Protein AF-A0A1D2QZB4-F1 (afdb_monomer_lite)

Secondary structure (DSSP, 8-state):
-------HHHHHHIIIIIHHHHHHHHHHHTSPEEEEE--TTTTHHHHHHGGGEEEEEEEE-SSTTSPP-TTTS--HHHHHHHHHHHHHHHTTSSSEEEEEES-HHHHHHHTB-TT-PBP---S---EEEEEE-S-SS-PEEEE-TTS-EEEE-HHHHHHHHHHHHHHS--TT-EEEEEEEEES---HHHHHHHHHH---HHHHHHHHHGGG--HHHHHHHHHHHHHHHHHHHHHHHTTEEEEEPPPEEEE-GGG-EEEEEEEEEEE-PPPTTS-PPP-S-HHHHHTBPPEEEETTEEEE---TTS-PBP--S-HHHHHHTSHHIIIIISPP-

Structure (mmCIF, N/CA/C/O backbone):
data_AF-A0A1D2QZB4-F1
#
_entry.id   AF-A0A1D2QZB4-F1
#
loop_
_atom_site.group_PDB
_atom_site.id
_atom_site.type_symbol
_atom_site.label_atom_id
_atom_site.label_alt_id
_atom_site.label_comp_id
_atom_site.label_asym_id
_atom_site.label_entity_id
_atom_site.label_seq_id
_atom_site.pdbx_PDB_ins_code
_atom_site.Cartn_x
_atom_site.Cartn_y
_atom_site.Cartn_z
_atom_site.occupancy
_atom_site.B_iso_or_equiv
_atom_site.auth_seq_id
_atom_site.auth_comp_id
_atom_site.auth_asym_id
_atom_site.auth_atom_id
_atom_site.pdbx_PDB_model_num
ATOM 1 N N . MET A 1 1 ? 25.853 -5.184 6.128 1.00 38.66 1 MET A N 1
ATOM 2 C CA . MET A 1 1 ? 24.531 -5.406 5.507 1.00 38.66 1 MET A CA 1
ATOM 3 C C . MET A 1 1 ? 23.567 -5.862 6.581 1.00 38.66 1 MET A C 1
ATOM 5 O O . MET A 1 1 ? 23.811 -6.898 7.191 1.00 38.66 1 MET A O 1
ATOM 9 N N . SER A 1 2 ? 22.524 -5.089 6.879 1.00 37.28 2 SER A N 1
ATOM 10 C CA . SER A 1 2 ? 21.423 -5.625 7.677 1.00 37.28 2 SER A CA 1
ATOM 11 C C . SER A 1 2 ? 20.694 -6.643 6.796 1.00 37.28 2 SER A C 1
ATOM 13 O O . SER A 1 2 ? 20.247 -6.329 5.696 1.00 37.28 2 SER A O 1
ATOM 15 N N . ASN A 1 3 ? 20.637 -7.902 7.228 1.00 47.16 3 ASN A N 1
ATOM 16 C CA . ASN A 1 3 ? 19.784 -8.893 6.582 1.00 47.16 3 ASN A CA 1
ATOM 17 C C . ASN A 1 3 ? 18.335 -8.467 6.833 1.00 47.16 3 ASN A C 1
ATOM 19 O O . ASN A 1 3 ? 17.763 -8.823 7.866 1.00 47.16 3 ASN A O 1
ATOM 23 N N . PHE A 1 4 ? 17.754 -7.667 5.935 1.00 58.09 4 PHE A N 1
ATOM 24 C CA . PHE A 1 4 ? 16.322 -7.406 5.963 1.00 58.09 4 PHE A CA 1
ATOM 25 C C . PHE A 1 4 ? 15.620 -8.755 5.815 1.00 58.09 4 PHE A C 1
ATOM 27 O O . PHE A 1 4 ? 15.689 -9.404 4.774 1.00 58.09 4 PHE A O 1
ATOM 34 N N . LYS A 1 5 ? 15.028 -9.221 6.912 1.00 67.94 5 LYS A N 1
ATOM 35 C CA . LYS A 1 5 ? 14.291 -10.475 6.972 1.00 67.94 5 LYS A CA 1
ATOM 36 C C . LYS A 1 5 ? 12.846 -10.133 7.275 1.00 67.94 5 LYS A C 1
ATOM 38 O O . LYS A 1 5 ? 12.572 -9.449 8.266 1.00 67.94 5 LYS A O 1
ATOM 43 N N . SER A 1 6 ? 11.949 -10.607 6.419 1.00 81.31 6 SER A N 1
ATOM 44 C CA . SER A 1 6 ? 10.512 -10.548 6.661 1.00 81.31 6 SER A CA 1
ATOM 45 C C . SER A 1 6 ? 10.171 -11.204 8.006 1.00 81.31 6 SER A C 1
ATOM 47 O O . SER A 1 6 ? 10.813 -12.173 8.426 1.00 81.31 6 SER A O 1
ATOM 49 N N . SER A 1 7 ? 9.197 -10.650 8.729 1.00 89.38 7 SER A N 1
ATOM 50 C CA . SER A 1 7 ? 8.715 -11.277 9.960 1.00 89.38 7 SER A CA 1
ATOM 51 C C . SER A 1 7 ? 7.762 -12.423 9.621 1.00 89.38 7 SER A C 1
ATOM 53 O O . SER A 1 7 ? 7.032 -12.349 8.636 1.00 89.38 7 SER A O 1
ATOM 55 N N . LYS A 1 8 ? 7.681 -13.441 10.491 1.00 93.69 8 LYS A N 1
ATOM 56 C CA . LYS A 1 8 ? 6.727 -14.557 10.322 1.00 93.69 8 LYS A CA 1
ATOM 57 C C . LYS A 1 8 ? 5.286 -14.077 10.120 1.00 93.69 8 LYS A C 1
ATOM 59 O O . LYS A 1 8 ? 4.535 -14.665 9.358 1.00 93.69 8 LYS A O 1
ATOM 64 N N . ASN A 1 9 ? 4.910 -12.987 10.790 1.00 95.06 9 ASN A N 1
ATOM 65 C CA . ASN A 1 9 ? 3.589 -12.384 10.639 1.00 95.06 9 ASN A CA 1
ATOM 66 C C . ASN A 1 9 ? 3.394 -11.770 9.247 1.00 95.06 9 ASN A C 1
ATOM 68 O O . ASN A 1 9 ? 2.324 -11.936 8.672 1.00 95.06 9 ASN A O 1
ATOM 72 N N . LYS A 1 10 ? 4.410 -11.083 8.700 1.00 94.25 10 LYS A N 1
ATOM 73 C CA . LYS A 1 10 ? 4.352 -10.530 7.340 1.00 94.25 10 LYS A CA 1
ATOM 74 C C . LYS A 1 10 ? 4.268 -11.655 6.308 1.00 94.25 10 LYS A C 1
ATOM 76 O O . LYS A 1 10 ? 3.427 -11.577 5.422 1.00 94.25 10 LYS A O 1
ATOM 81 N N . ASP A 1 11 ? 5.065 -12.712 6.470 1.00 95.19 11 ASP A N 1
ATOM 82 C CA . ASP A 1 11 ? 4.994 -13.903 5.612 1.00 95.19 11 ASP A CA 1
ATOM 83 C C . ASP A 1 11 ? 3.595 -14.534 5.664 1.00 95.19 11 ASP A C 1
ATOM 85 O O . ASP A 1 11 ? 2.982 -14.786 4.632 1.00 95.19 11 ASP A O 1
ATOM 89 N N . PHE A 1 12 ? 3.026 -14.690 6.863 1.00 97.44 12 PHE A N 1
ATOM 90 C CA . PHE A 1 12 ? 1.678 -15.229 7.023 1.00 97.44 12 PHE A CA 1
ATOM 91 C C . PHE A 1 12 ? 0.606 -14.358 6.349 1.00 97.44 12 PHE A C 1
ATOM 93 O O . PHE A 1 12 ? -0.271 -14.889 5.668 1.00 97.44 12 PHE A O 1
ATOM 100 N N . ILE A 1 13 ? 0.671 -13.030 6.515 1.00 97.81 13 ILE A N 1
ATOM 101 C CA . ILE A 1 13 ? -0.236 -12.080 5.849 1.00 97.81 13 ILE A CA 1
ATOM 102 C C . ILE A 1 13 ? -0.095 -12.198 4.333 1.00 97.81 13 ILE A C 1
ATOM 104 O O . ILE A 1 13 ? -1.095 -12.249 3.621 1.00 97.81 13 ILE A O 1
ATOM 108 N N . ARG A 1 14 ? 1.131 -12.307 3.826 1.00 96.81 14 ARG A N 1
ATOM 109 C CA . ARG A 1 14 ? 1.379 -12.474 2.398 1.00 96.81 14 ARG A CA 1
ATOM 110 C C . ARG A 1 14 ? 0.673 -13.701 1.825 1.00 96.81 14 ARG A C 1
ATOM 112 O O . ARG A 1 14 ? -0.048 -13.563 0.835 1.00 96.81 14 ARG A O 1
ATOM 119 N N . SER A 1 15 ? 0.791 -14.840 2.506 1.00 97.88 15 SER A N 1
ATOM 120 C CA . SER A 1 15 ? 0.269 -16.128 2.026 1.00 97.88 15 SER A CA 1
ATOM 121 C C . SER A 1 15 ? -1.217 -16.317 2.241 1.00 97.88 15 SER A C 1
ATOM 123 O O . SER A 1 15 ? -1.865 -16.994 1.447 1.00 97.88 15 SER A O 1
ATOM 125 N N . ASN A 1 16 ? -1.768 -15.721 3.297 1.00 98.12 16 ASN A N 1
ATOM 126 C CA . ASN A 1 16 ? -3.144 -15.981 3.719 1.00 98.12 16 ASN A CA 1
ATOM 127 C C . ASN A 1 16 ? -4.075 -14.779 3.518 1.00 98.12 16 ASN A C 1
ATOM 129 O O . ASN A 1 16 ? -5.288 -14.921 3.657 1.00 98.12 16 ASN A O 1
ATOM 133 N N . TRP A 1 17 ? -3.532 -13.604 3.184 1.00 98.25 17 TRP A N 1
ATOM 134 C CA . TRP A 1 17 ? -4.301 -12.394 2.891 1.00 98.25 17 TRP A CA 1
ATOM 135 C C . TRP A 1 17 ? -4.049 -11.875 1.479 1.00 98.25 17 TRP A C 1
ATOM 137 O O . TRP A 1 17 ? -4.979 -11.814 0.677 1.00 98.25 17 TRP A O 1
ATOM 147 N N . GLY A 1 18 ? -2.793 -11.548 1.162 1.00 97.88 18 GLY A N 1
ATOM 148 C CA . GLY A 1 18 ? -2.419 -10.976 -0.133 1.00 97.88 18 GLY A CA 1
ATOM 149 C C . GLY A 1 18 ? -2.620 -11.963 -1.280 1.00 97.88 18 GLY A C 1
ATOM 150 O O . GLY A 1 18 ? -3.384 -11.691 -2.204 1.00 97.88 18 GLY A O 1
ATOM 151 N N . LYS A 1 19 ? -2.002 -13.146 -1.184 1.00 98.06 19 LYS A N 1
ATOM 152 C CA . LYS A 1 19 ? -2.051 -14.173 -2.230 1.00 98.06 19 LYS A CA 1
ATOM 153 C C . LYS A 1 19 ? -3.486 -14.592 -2.599 1.00 98.06 19 LYS A C 1
ATOM 155 O O . LYS A 1 19 ? -3.792 -14.555 -3.787 1.00 98.06 19 LYS A O 1
ATOM 160 N N . PRO A 1 20 ? -4.397 -14.901 -1.650 1.00 98.06 20 PRO A N 1
ATOM 161 C CA . PRO A 1 20 ? -5.776 -15.254 -1.996 1.00 98.06 20 PRO A CA 1
ATOM 162 C C . PRO A 1 20 ? -6.555 -14.123 -2.680 1.00 98.06 20 PRO A C 1
ATOM 164 O O . PRO A 1 20 ? -7.427 -14.393 -3.500 1.00 98.06 20 PRO A O 1
ATOM 167 N N . LEU A 1 21 ? -6.261 -12.855 -2.363 1.00 97.62 21 LEU A N 1
ATOM 168 C CA . LEU A 1 21 ? -6.874 -11.716 -3.057 1.00 97.62 21 LEU A CA 1
ATOM 169 C C . LEU A 1 21 ? -6.377 -11.600 -4.494 1.00 97.62 21 LEU A C 1
ATOM 171 O O . LEU A 1 21 ? -7.185 -11.367 -5.388 1.00 97.62 21 LEU A O 1
ATOM 175 N N . LEU A 1 22 ? -5.074 -11.779 -4.717 1.00 97.31 22 LEU A N 1
ATOM 176 C CA . LEU A 1 22 ? -4.498 -11.736 -6.060 1.00 97.31 22 LEU A CA 1
ATOM 177 C C . LEU A 1 22 ? -4.989 -12.890 -6.927 1.00 97.31 22 LEU A C 1
ATOM 179 O O . LEU A 1 22 ? -5.379 -12.650 -8.062 1.00 97.31 22 LEU A O 1
ATOM 183 N N . ASP A 1 23 ? -5.056 -14.100 -6.375 1.00 97.12 23 ASP A N 1
ATOM 184 C CA . ASP A 1 23 ? -5.635 -15.269 -7.044 1.00 97.12 23 ASP A CA 1
ATOM 185 C C . ASP A 1 23 ? -7.098 -15.027 -7.448 1.00 97.12 23 ASP A C 1
ATOM 187 O O . ASP A 1 23 ? -7.501 -15.253 -8.591 1.00 97.12 23 ASP A O 1
ATOM 191 N N . PHE A 1 24 ? -7.889 -14.474 -6.523 1.00 94.81 24 PHE A N 1
ATOM 192 C CA . PHE A 1 24 ? -9.277 -14.110 -6.782 1.00 94.81 24 PHE A CA 1
ATOM 193 C C . PHE A 1 24 ? -9.403 -13.045 -7.880 1.00 94.81 24 PHE A C 1
ATOM 195 O O . PHE A 1 24 ? -10.246 -13.177 -8.767 1.00 94.81 24 PHE A O 1
ATOM 202 N N . ILE A 1 25 ? -8.583 -11.992 -7.845 1.00 92.56 25 ILE A N 1
ATOM 203 C CA . ILE A 1 25 ? -8.591 -10.930 -8.861 1.00 92.56 25 ILE A CA 1
ATOM 204 C C . ILE A 1 25 ? -8.171 -11.490 -10.225 1.00 92.56 25 ILE A C 1
ATOM 206 O O . ILE A 1 25 ? -8.899 -11.309 -11.199 1.00 92.56 25 ILE A O 1
ATOM 210 N N . TYR A 1 26 ? -7.059 -12.223 -10.276 1.00 93.62 26 TYR A N 1
ATOM 211 C CA . TYR A 1 26 ? -6.549 -12.895 -11.471 1.00 93.62 26 TYR A CA 1
ATOM 212 C C . TYR A 1 26 ? -7.617 -13.786 -12.117 1.00 93.62 26 TYR A C 1
ATOM 214 O O . TYR A 1 26 ? -7.893 -13.666 -13.308 1.00 93.62 26 TYR A O 1
ATOM 222 N N . THR A 1 27 ? -8.288 -14.623 -11.322 1.00 91.88 27 THR A N 1
ATOM 223 C CA . THR A 1 27 ? -9.327 -15.544 -11.809 1.00 91.88 27 THR A CA 1
ATOM 224 C C . THR A 1 27 ? -10.560 -14.809 -12.351 1.00 91.88 27 THR A C 1
ATOM 226 O O . THR A 1 27 ? -11.171 -15.243 -13.334 1.00 91.88 27 THR A O 1
ATOM 229 N N . ASN A 1 28 ? -10.945 -13.689 -11.727 1.00 88.44 28 ASN A N 1
ATOM 230 C CA . ASN A 1 28 ? -12.116 -12.916 -12.149 1.00 88.44 28 ASN A CA 1
ATOM 231 C C . ASN A 1 28 ? -11.846 -12.064 -13.390 1.00 88.44 28 ASN A C 1
ATOM 233 O O . ASN A 1 28 ? -12.667 -12.074 -14.302 1.00 88.44 28 ASN A O 1
ATOM 237 N N . ILE A 1 29 ? -10.714 -11.361 -13.446 1.00 86.62 29 ILE A N 1
ATOM 238 C CA . ILE A 1 29 ? -10.352 -10.540 -14.612 1.00 86.62 29 ILE A CA 1
ATOM 239 C C . ILE A 1 29 ? -9.871 -11.430 -15.770 1.00 86.62 29 ILE A C 1
ATOM 241 O O . ILE A 1 29 ? -10.009 -11.063 -16.933 1.00 86.62 29 ILE A O 1
ATOM 245 N N . ASN A 1 30 ? -9.385 -12.640 -15.466 1.00 88.94 30 ASN A N 1
ATOM 246 C CA . ASN A 1 30 ? -8.835 -13.593 -16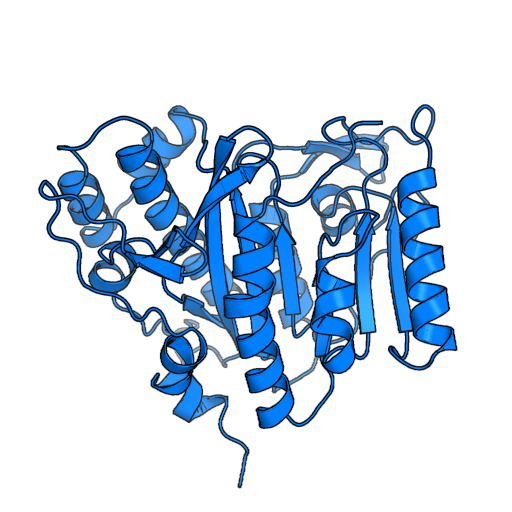.430 1.00 88.94 30 ASN A CA 1
ATOM 247 C C . ASN A 1 30 ? -7.627 -13.029 -17.200 1.00 88.94 30 ASN A C 1
ATOM 249 O O . ASN A 1 30 ? -7.437 -13.305 -18.384 1.00 88.94 30 ASN A O 1
ATOM 253 N N . CYS A 1 31 ? -6.805 -12.228 -16.521 1.00 89.75 31 CYS A N 1
ATOM 254 C CA . CYS A 1 31 ? -5.544 -11.724 -17.045 1.00 89.75 31 CYS A CA 1
ATOM 255 C C . CYS A 1 31 ? -4.487 -11.673 -15.938 1.00 89.75 31 CYS A C 1
ATOM 257 O O . CYS A 1 31 ? -4.800 -11.496 -14.758 1.00 89.75 31 CYS A O 1
ATOM 259 N N . LYS A 1 32 ? -3.221 -11.837 -16.329 1.00 93.62 32 LYS A N 1
ATOM 260 C CA . LYS A 1 32 ? -2.084 -11.645 -15.429 1.00 93.62 32 LYS A CA 1
ATOM 261 C C . LYS A 1 32 ? -1.913 -10.165 -15.077 1.00 93.62 32 LYS A C 1
ATOM 263 O O . LYS A 1 32 ? -2.155 -9.284 -15.896 1.00 93.62 32 LYS A O 1
ATOM 268 N N . LEU A 1 33 ? -1.469 -9.915 -13.851 1.00 95.88 33 LEU A N 1
ATOM 269 C CA . LEU A 1 33 ? -1.466 -8.609 -13.208 1.00 95.88 33 LEU A CA 1
ATOM 270 C C . LEU A 1 33 ? -0.120 -7.891 -13.380 1.00 95.88 33 LEU A C 1
ATOM 272 O O . LEU A 1 33 ? 0.947 -8.496 -13.250 1.00 95.88 33 LEU A O 1
ATOM 276 N N . VAL A 1 34 ? -0.174 -6.577 -13.593 1.00 97.38 34 VAL A N 1
ATOM 277 C CA . VAL A 1 34 ? 0.990 -5.685 -13.551 1.00 97.38 34 VAL A CA 1
ATOM 278 C C . VAL A 1 34 ? 1.223 -5.277 -12.098 1.00 97.38 34 VAL A C 1
ATOM 280 O O . VAL A 1 34 ? 0.339 -4.698 -11.458 1.00 97.38 34 VAL A O 1
ATOM 283 N N . TYR A 1 35 ? 2.405 -5.600 -11.577 1.00 98.19 35 TYR A N 1
ATOM 284 C CA . TYR A 1 35 ? 2.830 -5.292 -10.213 1.00 98.19 35 TYR A CA 1
ATOM 285 C C . TYR A 1 35 ? 3.706 -4.041 -10.176 1.00 98.19 35 TYR A C 1
ATOM 287 O O . TYR A 1 35 ? 4.623 -3.912 -10.982 1.00 98.19 35 TYR A O 1
ATOM 295 N N . MET A 1 36 ? 3.499 -3.185 -9.176 1.00 98.19 36 MET A N 1
ATOM 296 C CA . MET A 1 36 ? 4.410 -2.111 -8.796 1.00 98.19 36 MET A CA 1
ATOM 297 C C . MET A 1 36 ? 4.660 -2.126 -7.283 1.00 98.19 36 MET A C 1
ATOM 299 O O . MET A 1 36 ? 3.709 -2.100 -6.501 1.00 98.19 36 MET A O 1
ATOM 303 N N . GLY A 1 37 ? 5.914 -2.125 -6.821 1.00 96.56 37 GLY A N 1
ATOM 304 C CA . GLY A 1 37 ? 6.143 -2.061 -5.373 1.00 96.56 37 GLY A CA 1
ATOM 305 C C . GLY A 1 37 ? 7.578 -2.154 -4.872 1.00 96.56 37 GLY A C 1
ATOM 306 O O . GLY A 1 37 ? 8.540 -1.959 -5.615 1.00 96.56 37 GLY A O 1
ATOM 307 N N . LEU A 1 38 ? 7.686 -2.473 -3.577 1.00 93.62 38 LEU A N 1
ATOM 308 C CA . LEU A 1 38 ? 8.916 -2.476 -2.768 1.00 93.62 38 LEU A CA 1
ATOM 309 C C . LEU A 1 38 ? 9.295 -3.899 -2.316 1.00 93.62 38 LEU A C 1
ATOM 311 O O . LEU A 1 38 ? 9.207 -4.217 -1.130 1.00 93.62 38 LEU A O 1
ATOM 315 N N . PRO A 1 39 ? 9.688 -4.798 -3.235 1.00 87.88 39 PRO A N 1
ATOM 316 C CA . PRO A 1 39 ? 9.784 -6.230 -2.945 1.00 87.88 39 PRO A CA 1
ATOM 317 C C . PRO A 1 39 ? 10.951 -6.619 -2.015 1.00 87.88 39 PRO A C 1
ATOM 319 O O . PRO A 1 39 ? 11.005 -7.757 -1.551 1.00 87.88 39 PRO A O 1
ATOM 322 N N . SER A 1 40 ? 11.874 -5.696 -1.717 1.00 85.00 40 SER A N 1
ATOM 323 C CA . SER A 1 40 ? 13.189 -5.967 -1.117 1.00 85.00 40 SER A CA 1
ATOM 324 C C . SER A 1 40 ? 14.118 -6.796 -2.030 1.00 85.00 40 SER A C 1
ATOM 326 O O . SER A 1 40 ? 13.660 -7.395 -3.009 1.00 85.00 40 SER A O 1
ATOM 328 N N . PRO A 1 41 ? 15.426 -6.915 -1.713 1.00 81.38 41 PRO A N 1
ATOM 329 C CA . PRO A 1 41 ? 16.385 -7.605 -2.584 1.00 81.38 41 PRO A CA 1
ATOM 330 C C . PRO A 1 41 ? 16.114 -9.104 -2.764 1.00 81.38 41 PRO A C 1
ATOM 332 O O . PRO A 1 41 ? 16.645 -9.735 -3.676 1.00 81.38 41 PRO A O 1
ATOM 335 N N . ASN A 1 42 ? 15.349 -9.711 -1.854 1.00 88.06 42 ASN A N 1
ATOM 336 C CA . ASN A 1 42 ? 14.967 -11.120 -1.936 1.00 88.06 42 ASN A CA 1
ATOM 337 C C . ASN A 1 42 ? 13.626 -11.330 -2.639 1.00 88.06 42 ASN A C 1
ATOM 339 O O . ASN A 1 42 ? 13.326 -12.480 -2.982 1.00 88.06 42 ASN A O 1
ATOM 343 N N . ALA A 1 43 ? 12.853 -10.260 -2.830 1.00 92.06 43 ALA A N 1
ATOM 344 C CA . ALA A 1 43 ? 11.576 -10.249 -3.518 1.00 92.06 43 ALA A CA 1
ATOM 345 C C . ALA A 1 43 ? 10.619 -11.363 -3.098 1.00 92.06 43 ALA A C 1
ATOM 347 O O . ALA A 1 43 ? 10.040 -12.052 -3.944 1.00 92.06 43 ALA A O 1
ATOM 348 N N . GLU A 1 44 ? 10.471 -11.563 -1.787 1.00 93.88 44 GLU A N 1
ATOM 349 C CA . GLU A 1 44 ? 9.580 -12.580 -1.234 1.00 93.88 44 GLU A CA 1
ATOM 350 C C . GLU A 1 44 ? 8.148 -12.403 -1.756 1.00 93.88 44 GLU A C 1
ATOM 352 O O . GLU A 1 44 ? 7.511 -13.389 -2.116 1.00 93.88 44 GLU A O 1
ATOM 357 N N . ASP A 1 45 ? 7.690 -11.154 -1.897 1.00 93.31 45 ASP A N 1
ATOM 358 C CA . ASP A 1 45 ? 6.360 -10.851 -2.429 1.00 93.31 45 ASP A CA 1
ATOM 359 C C . ASP A 1 45 ? 6.185 -11.297 -3.883 1.00 93.31 45 ASP A C 1
ATOM 361 O O . ASP A 1 45 ? 5.225 -11.992 -4.217 1.00 93.31 45 ASP A O 1
ATOM 365 N N . ILE A 1 46 ? 7.161 -10.997 -4.739 1.00 96.62 46 ILE A N 1
ATOM 366 C CA . ILE A 1 46 ? 7.112 -11.374 -6.156 1.00 96.62 46 ILE A CA 1
ATOM 367 C C . ILE A 1 46 ? 7.189 -12.891 -6.309 1.00 96.62 46 ILE A C 1
ATOM 369 O O . ILE A 1 46 ? 6.424 -13.459 -7.079 1.00 96.62 46 ILE A O 1
ATOM 373 N N . LYS A 1 47 ? 8.075 -13.565 -5.563 1.00 97.06 47 LYS A N 1
ATOM 374 C CA . LYS A 1 47 ? 8.198 -15.034 -5.586 1.00 97.06 47 LYS A CA 1
ATOM 375 C C . LYS A 1 47 ? 6.885 -15.726 -5.264 1.00 97.06 47 LYS A C 1
ATOM 377 O O . LYS A 1 47 ? 6.552 -16.732 -5.881 1.00 97.06 47 LYS A O 1
ATOM 382 N N . GLU A 1 48 ? 6.176 -15.208 -4.274 1.00 97.19 48 GLU A N 1
ATOM 383 C CA . GLU A 1 48 ? 4.964 -15.829 -3.766 1.00 97.19 48 GLU A CA 1
ATOM 384 C C . GLU A 1 48 ? 3.751 -15.613 -4.677 1.00 97.19 48 GLU A C 1
ATOM 386 O O . GLU A 1 48 ? 2.855 -16.465 -4.735 1.00 97.19 48 GLU A O 1
ATOM 391 N N . TRP A 1 49 ? 3.739 -14.487 -5.391 1.00 97.94 49 TRP A N 1
ATOM 392 C CA . TRP A 1 49 ? 2.646 -14.059 -6.261 1.00 97.94 49 TRP A CA 1
ATOM 393 C C . TRP A 1 49 ? 2.923 -14.284 -7.752 1.00 97.94 49 TRP A C 1
ATOM 395 O O . TRP A 1 49 ? 2.059 -13.981 -8.568 1.00 97.94 49 TRP A O 1
ATOM 405 N N . ILE A 1 50 ? 4.093 -14.825 -8.112 1.00 97.62 50 ILE A N 1
ATOM 406 C CA . ILE A 1 50 ? 4.617 -14.872 -9.487 1.00 97.62 50 ILE A CA 1
ATOM 407 C C . ILE A 1 50 ? 3.643 -15.467 -10.511 1.00 97.62 50 ILE A C 1
ATOM 409 O O . ILE A 1 50 ? 3.597 -15.008 -11.649 1.00 97.62 50 ILE A O 1
ATOM 413 N N . ASP A 1 51 ? 2.839 -16.450 -10.107 1.00 97.25 51 ASP A N 1
ATOM 414 C CA . ASP A 1 51 ? 1.899 -17.139 -10.995 1.00 97.25 51 ASP A CA 1
ATOM 415 C C . ASP A 1 51 ? 0.784 -16.207 -11.504 1.00 97.25 51 ASP A C 1
ATOM 417 O O . ASP A 1 51 ? 0.247 -16.423 -12.590 1.00 97.25 51 ASP A O 1
ATOM 421 N N . TYR A 1 52 ? 0.493 -15.131 -10.768 1.00 97.75 52 TYR A N 1
ATOM 422 C CA . TYR A 1 52 ? -0.529 -14.140 -11.111 1.00 97.75 52 TYR A CA 1
ATOM 423 C C . TYR A 1 52 ? 0.036 -12.929 -11.852 1.00 97.75 52 TYR A C 1
ATOM 425 O O . TYR A 1 52 ? -0.743 -12.093 -12.299 1.00 97.75 52 TYR A O 1
ATOM 433 N N . LEU A 1 53 ? 1.362 -12.790 -11.964 1.00 97.94 53 LEU A N 1
ATOM 434 C CA . LEU A 1 53 ? 2.002 -11.580 -12.486 1.00 97.94 53 LEU A CA 1
ATOM 435 C C . LEU A 1 53 ? 2.425 -11.744 -13.950 1.00 97.94 53 LEU A C 1
ATOM 437 O O . LEU A 1 53 ? 2.954 -12.787 -14.349 1.00 97.94 53 LEU A O 1
ATOM 441 N N . SER A 1 54 ? 2.215 -10.696 -14.747 1.00 97.44 54 SER A N 1
ATOM 442 C CA . SER A 1 54 ? 2.747 -10.566 -16.114 1.00 97.44 54 SER A CA 1
ATOM 443 C C . SER A 1 54 ? 3.984 -9.687 -16.123 1.00 97.44 54 SER A C 1
ATOM 445 O O . SER A 1 54 ? 5.003 -10.074 -16.686 1.00 97.44 54 SER A O 1
ATOM 447 N N . LYS A 1 55 ? 3.911 -8.525 -15.471 1.00 97.94 55 LYS A N 1
ATOM 448 C CA . LYS A 1 55 ? 4.971 -7.516 -15.458 1.00 97.94 55 LYS A CA 1
ATOM 449 C C . LYS A 1 55 ? 5.282 -7.067 -14.039 1.00 97.94 55 LYS A C 1
ATOM 451 O O . LYS A 1 55 ? 4.397 -7.022 -13.183 1.00 97.94 55 LYS A O 1
ATOM 456 N N . VAL A 1 56 ? 6.546 -6.730 -13.797 1.00 98.31 56 VAL A N 1
ATOM 457 C CA . VAL A 1 56 ? 7.036 -6.284 -12.486 1.00 98.31 56 VAL A CA 1
ATOM 458 C C . VAL A 1 56 ? 7.735 -4.938 -12.613 1.00 98.31 56 VAL A C 1
ATOM 460 O O . VAL A 1 56 ? 8.761 -4.835 -13.273 1.00 98.31 56 VAL A O 1
ATOM 463 N N . ILE A 1 57 ? 7.234 -3.935 -11.904 1.00 98.25 57 ILE A N 1
ATOM 464 C CA . ILE A 1 57 ? 7.870 -2.634 -11.713 1.00 98.25 57 ILE A CA 1
ATOM 465 C C . ILE A 1 57 ? 8.347 -2.564 -10.258 1.00 98.25 57 ILE A C 1
ATOM 467 O O . ILE A 1 57 ? 7.545 -2.553 -9.324 1.00 98.25 57 ILE A O 1
ATOM 471 N N . ALA A 1 58 ? 9.654 -2.577 -10.028 1.00 97.50 58 ALA A N 1
ATOM 472 C CA . ALA A 1 58 ? 10.214 -2.638 -8.682 1.00 97.50 58 ALA A CA 1
ATOM 473 C C . ALA A 1 58 ? 11.113 -1.441 -8.379 1.00 97.50 58 ALA A C 1
ATOM 475 O O . ALA A 1 58 ? 11.863 -0.989 -9.239 1.00 97.50 58 ALA A O 1
ATOM 476 N N . PHE A 1 59 ? 11.079 -0.975 -7.132 1.00 96.25 59 PHE A N 1
ATOM 477 C CA . PHE A 1 59 ? 11.994 0.046 -6.622 1.00 96.25 59 PHE A CA 1
ATOM 478 C C . PHE A 1 59 ? 12.876 -0.568 -5.540 1.00 96.25 59 PHE A C 1
ATOM 480 O O . PHE A 1 59 ? 12.376 -1.246 -4.633 1.00 96.25 59 PHE A O 1
ATOM 487 N N . GLN A 1 60 ? 14.184 -0.342 -5.635 1.00 94.50 60 GLN A N 1
ATOM 488 C CA . GLN A 1 60 ? 15.155 -0.886 -4.695 1.00 94.50 60 GLN A CA 1
ATOM 489 C C . GLN A 1 60 ? 16.160 0.190 -4.290 1.00 94.50 60 GLN A C 1
ATOM 491 O O . GLN A 1 60 ? 17.007 0.599 -5.076 1.00 94.50 60 GLN A O 1
ATOM 496 N N . CYS A 1 61 ? 16.102 0.603 -3.024 1.00 90.94 61 CYS A N 1
ATOM 497 C CA . CYS A 1 61 ? 17.126 1.460 -2.433 1.00 90.94 61 CYS A CA 1
ATOM 498 C C . CYS A 1 61 ? 18.433 0.682 -2.198 1.00 90.94 61 CYS A C 1
ATOM 500 O O . CYS A 1 61 ? 18.428 -0.545 -2.042 1.00 90.94 61 CYS A O 1
ATOM 502 N N . ARG A 1 62 ? 19.559 1.401 -2.148 1.00 89.81 62 ARG A N 1
ATOM 503 C CA . ARG A 1 62 ? 20.891 0.807 -1.959 1.00 89.81 62 ARG A CA 1
ATOM 504 C C . ARG A 1 62 ? 21.202 0.481 -0.497 1.00 89.81 62 ARG A C 1
ATOM 506 O O . ARG A 1 62 ? 21.575 -0.651 -0.197 1.00 89.81 62 ARG A O 1
ATOM 513 N N . ASP A 1 63 ? 21.021 1.445 0.410 1.00 84.62 63 ASP A N 1
ATOM 514 C CA . ASP A 1 63 ? 21.267 1.275 1.851 1.00 84.62 63 ASP A CA 1
ATOM 515 C C . ASP A 1 63 ? 20.113 1.845 2.690 1.00 84.62 63 ASP A C 1
ATOM 517 O O . ASP A 1 63 ? 19.971 3.053 2.862 1.00 84.62 63 ASP A O 1
ATOM 521 N N . TYR A 1 64 ? 19.283 0.963 3.245 1.00 79.19 64 TYR A N 1
ATOM 522 C CA . TYR A 1 64 ? 18.178 1.349 4.119 1.00 79.19 64 TYR A CA 1
ATOM 523 C C . TYR A 1 64 ? 18.624 1.442 5.589 1.00 79.19 64 TYR A C 1
ATOM 525 O O . TYR A 1 64 ? 19.240 0.492 6.086 1.00 79.19 64 TYR A O 1
ATOM 533 N N . PRO A 1 65 ? 18.244 2.488 6.355 1.00 77.56 65 PRO A N 1
ATOM 534 C CA . PRO A 1 65 ? 17.323 3.588 6.028 1.00 77.56 65 PRO A CA 1
ATOM 535 C C . PRO A 1 65 ? 18.030 4.893 5.612 1.00 77.56 65 PRO A C 1
ATOM 537 O O . PRO A 1 65 ? 17.504 5.975 5.865 1.00 77.56 65 PRO A O 1
ATOM 540 N N . LYS A 1 66 ? 19.257 4.834 5.083 1.00 82.00 66 LYS A N 1
ATOM 541 C CA . LYS A 1 66 ? 20.032 6.049 4.802 1.00 82.00 66 LYS A CA 1
ATOM 542 C C . LYS A 1 66 ? 19.493 6.767 3.558 1.00 82.00 66 LYS A C 1
ATOM 544 O O . LYS A 1 66 ? 18.992 6.087 2.659 1.00 82.00 66 LYS A O 1
ATOM 549 N N . PRO A 1 67 ? 19.630 8.105 3.476 1.00 82.12 67 PRO A N 1
ATOM 550 C CA . PRO A 1 67 ? 19.393 8.838 2.236 1.00 82.12 67 PRO A CA 1
ATOM 551 C C . PRO A 1 67 ? 20.206 8.254 1.084 1.00 82.12 67 PRO A C 1
ATOM 553 O O . PRO A 1 67 ? 21.293 7.714 1.306 1.00 82.12 67 PRO A O 1
ATOM 556 N N . SER A 1 68 ? 19.684 8.360 -0.133 1.00 83.81 68 SER A N 1
ATOM 557 C CA . SER A 1 68 ? 20.365 7.899 -1.339 1.00 83.81 68 SER A CA 1
ATOM 558 C C . SER A 1 68 ? 21.684 8.645 -1.554 1.00 83.81 68 SER A C 1
ATOM 560 O O . SER A 1 68 ? 21.703 9.871 -1.619 1.00 83.81 68 SER A O 1
ATOM 562 N N . ASP A 1 69 ? 22.784 7.908 -1.709 1.00 86.31 69 ASP A N 1
ATOM 563 C CA . ASP A 1 69 ? 24.085 8.469 -2.089 1.00 86.31 69 ASP A CA 1
ATOM 564 C C . ASP A 1 69 ? 24.783 7.545 -3.100 1.00 86.31 69 ASP A C 1
ATOM 566 O O . ASP A 1 69 ? 25.443 6.570 -2.718 1.00 86.31 69 ASP A O 1
ATOM 570 N N . PRO A 1 70 ? 24.660 7.836 -4.408 1.00 85.69 70 PRO A N 1
ATOM 571 C CA . PRO A 1 70 ? 25.251 7.008 -5.445 1.00 85.69 70 PRO A CA 1
ATOM 572 C C . PRO A 1 70 ? 26.775 6.905 -5.405 1.00 85.69 70 PRO A C 1
ATOM 574 O O . PRO A 1 70 ? 27.303 5.939 -5.962 1.00 85.69 70 PRO A O 1
ATOM 577 N N . ALA A 1 71 ? 27.462 7.878 -4.794 1.00 86.44 71 ALA A N 1
ATOM 578 C CA . ALA A 1 71 ? 28.919 7.939 -4.743 1.00 86.44 71 ALA A CA 1
ATOM 579 C C . ALA A 1 71 ? 29.499 6.993 -3.684 1.00 86.44 71 ALA A C 1
ATOM 581 O O . ALA A 1 71 ? 30.604 6.480 -3.859 1.00 86.44 71 ALA A O 1
ATOM 582 N N . THR A 1 72 ? 28.756 6.740 -2.602 1.00 88.19 72 THR A N 1
ATOM 583 C CA . THR A 1 72 ? 29.235 5.926 -1.471 1.00 88.19 72 THR A CA 1
ATOM 584 C C . THR A 1 72 ? 28.486 4.606 -1.290 1.00 88.19 72 THR A C 1
ATOM 586 O O . THR A 1 72 ? 29.007 3.692 -0.645 1.00 88.19 72 THR A O 1
ATOM 589 N N . GLN A 1 73 ? 27.287 4.457 -1.863 1.00 91.19 73 GLN A N 1
ATOM 590 C CA . GLN A 1 73 ? 26.438 3.281 -1.657 1.00 91.19 73 GLN A CA 1
ATOM 591 C C . GLN A 1 73 ? 26.514 2.271 -2.811 1.00 91.19 73 GLN A C 1
ATOM 593 O O . GLN A 1 73 ? 26.358 2.608 -3.988 1.00 91.19 73 GLN A O 1
ATOM 598 N N . SER A 1 74 ? 26.676 0.992 -2.455 1.00 92.31 74 SER A N 1
ATOM 599 C CA . SER A 1 74 ? 26.740 -0.137 -3.395 1.00 92.31 74 SER A CA 1
ATOM 600 C C . SER A 1 74 ? 25.398 -0.429 -4.079 1.00 92.31 74 SER A C 1
ATOM 602 O O . SER A 1 74 ? 24.352 -0.431 -3.435 1.00 92.31 74 SER A O 1
ATOM 604 N N . LYS A 1 75 ? 25.439 -0.782 -5.371 1.00 93.38 75 LYS A N 1
ATOM 605 C CA . LYS A 1 75 ? 24.283 -1.255 -6.162 1.00 93.38 75 LYS A CA 1
ATOM 606 C C . LYS A 1 75 ? 23.954 -2.743 -5.983 1.00 93.38 75 LYS A C 1
ATOM 608 O O . LYS A 1 75 ? 23.085 -3.268 -6.669 1.00 93.38 75 LYS A O 1
ATOM 613 N N . GLU A 1 76 ? 24.633 -3.456 -5.090 1.00 93.81 76 GLU A N 1
ATOM 614 C CA . GLU A 1 76 ? 24.507 -4.917 -4.976 1.00 93.81 76 GLU A CA 1
ATOM 615 C C . GLU A 1 76 ? 23.065 -5.403 -4.746 1.00 93.81 76 GLU A C 1
ATOM 617 O O . GLU A 1 76 ? 22.636 -6.377 -5.362 1.00 93.81 76 GLU A O 1
ATOM 622 N N . ALA A 1 77 ? 22.297 -4.700 -3.909 1.00 92.00 77 ALA A N 1
ATOM 623 C CA . ALA A 1 77 ? 20.885 -4.997 -3.670 1.00 92.00 77 ALA A CA 1
ATOM 624 C C . ALA A 1 77 ? 20.032 -4.877 -4.947 1.00 92.00 77 ALA A C 1
ATOM 626 O O . ALA A 1 77 ? 19.177 -5.730 -5.193 1.00 92.00 77 ALA A O 1
ATOM 627 N N . VAL A 1 78 ? 20.303 -3.853 -5.763 1.00 94.69 78 VAL A N 1
ATOM 628 C CA . VAL A 1 78 ? 19.632 -3.593 -7.045 1.00 94.69 78 VAL A CA 1
ATOM 629 C C . VAL A 1 78 ? 19.979 -4.696 -8.044 1.00 94.69 78 VAL A C 1
ATOM 631 O O . VAL A 1 78 ? 19.082 -5.381 -8.530 1.00 94.69 78 VAL A O 1
ATOM 634 N N . HIS A 1 79 ? 21.271 -4.980 -8.243 1.00 95.69 79 HIS A N 1
ATOM 635 C CA . HIS A 1 79 ? 21.726 -6.037 -9.155 1.00 95.69 79 HIS A CA 1
ATOM 636 C C . HIS A 1 79 ? 21.199 -7.426 -8.763 1.00 95.69 79 HIS A C 1
ATOM 638 O O . HIS A 1 79 ? 20.891 -8.255 -9.622 1.00 95.69 79 HIS A O 1
ATOM 644 N N . LYS A 1 80 ? 21.090 -7.709 -7.458 1.00 95.75 80 LYS A N 1
ATOM 645 C CA . LYS A 1 80 ? 20.521 -8.967 -6.962 1.00 95.75 80 LYS A CA 1
ATOM 646 C C . LYS A 1 80 ? 19.052 -9.115 -7.365 1.00 95.75 80 LYS A C 1
ATOM 648 O O . LYS A 1 80 ? 18.659 -10.196 -7.809 1.00 95.75 80 LYS A O 1
ATOM 653 N N . LEU A 1 81 ? 18.267 -8.048 -7.221 1.00 96.38 81 LEU A N 1
ATOM 654 C CA . LEU A 1 81 ? 16.864 -8.017 -7.625 1.00 96.38 81 LEU A CA 1
ATOM 655 C C . LEU A 1 81 ? 16.722 -8.156 -9.148 1.00 96.38 81 LEU A C 1
ATOM 657 O O . LEU A 1 81 ? 15.977 -9.020 -9.609 1.00 96.38 81 LEU A O 1
ATOM 661 N N . GLU A 1 82 ? 17.483 -7.377 -9.920 1.00 97.12 82 GLU A N 1
ATOM 662 C CA . GLU A 1 82 ? 17.496 -7.428 -11.389 1.00 97.12 82 GLU A CA 1
ATOM 663 C C . GLU A 1 82 ? 17.818 -8.826 -11.916 1.00 97.12 82 GLU A C 1
ATOM 665 O O . GLU A 1 82 ? 17.088 -9.355 -12.752 1.00 97.12 82 GLU A O 1
ATOM 670 N N . LYS A 1 83 ? 18.873 -9.465 -11.391 1.00 97.75 83 LYS A N 1
ATOM 671 C CA . LYS A 1 83 ? 19.260 -10.822 -11.797 1.00 97.75 83 LYS A CA 1
ATOM 672 C C . LYS A 1 83 ? 18.128 -11.820 -11.562 1.00 97.75 83 LYS A C 1
ATOM 674 O O . LYS A 1 83 ? 17.842 -12.644 -12.426 1.00 97.75 83 LYS A O 1
ATOM 679 N N . MET A 1 84 ? 17.470 -11.736 -10.408 1.00 97.50 84 MET A N 1
ATOM 680 C CA . MET A 1 84 ? 16.366 -12.631 -10.077 1.00 97.50 84 MET A CA 1
ATOM 681 C C . MET A 1 84 ? 15.156 -12.420 -11.003 1.00 97.50 84 MET A C 1
ATOM 683 O O . MET A 1 84 ? 14.548 -13.397 -11.442 1.00 97.50 84 MET A O 1
ATOM 687 N N . LEU A 1 85 ? 14.807 -11.171 -11.324 1.00 98.12 85 LEU A N 1
ATOM 688 C CA . LEU A 1 85 ? 13.708 -10.871 -12.249 1.00 98.12 85 LEU A CA 1
ATOM 689 C C . LEU A 1 85 ? 14.039 -11.280 -13.688 1.00 98.12 85 LEU A C 1
ATOM 691 O O . LEU A 1 85 ? 13.178 -11.831 -14.375 1.00 98.12 85 LEU A O 1
ATOM 695 N N . LEU A 1 86 ? 15.296 -11.123 -14.107 1.00 98.38 86 LEU A N 1
ATOM 696 C CA . LEU A 1 86 ? 15.787 -11.622 -15.389 1.00 98.38 86 LEU A CA 1
ATOM 697 C C . LEU A 1 86 ? 15.659 -13.145 -15.492 1.00 98.38 86 LEU A C 1
ATOM 699 O O . LEU A 1 86 ? 15.238 -13.663 -16.526 1.00 98.38 86 LEU A O 1
ATOM 703 N N . ASP A 1 87 ? 15.971 -13.870 -14.419 1.00 98.00 87 ASP A N 1
ATOM 704 C CA . ASP A 1 87 ? 15.791 -15.320 -14.378 1.00 98.00 87 ASP A CA 1
ATOM 705 C C . ASP A 1 87 ? 14.300 -15.702 -14.472 1.00 98.00 87 ASP A C 1
ATOM 707 O O . ASP A 1 87 ? 13.950 -16.621 -15.217 1.00 98.00 87 ASP A O 1
ATOM 711 N N . PHE A 1 88 ? 13.393 -14.977 -13.801 1.00 98.19 88 PHE A N 1
ATOM 712 C CA . PHE A 1 88 ? 11.943 -15.180 -13.961 1.00 98.19 88 PHE A CA 1
ATOM 713 C C . PHE A 1 88 ? 11.454 -14.907 -15.383 1.00 98.19 88 PHE A C 1
ATOM 715 O O . PHE A 1 88 ? 10.647 -15.688 -15.896 1.00 98.19 88 PHE A O 1
ATOM 722 N N . GLN A 1 89 ? 11.965 -13.865 -16.037 1.00 98.38 89 GLN A N 1
ATOM 723 C CA . GLN A 1 89 ? 11.642 -13.565 -17.429 1.00 98.38 89 GLN A CA 1
ATOM 724 C C . GLN A 1 89 ? 12.145 -14.666 -18.377 1.00 98.38 89 GLN A C 1
ATOM 726 O O . GLN A 1 89 ? 11.394 -15.155 -19.220 1.00 98.38 89 GLN A O 1
ATOM 731 N N . ARG A 1 90 ? 13.389 -15.138 -18.204 1.00 98.12 90 ARG A N 1
ATOM 732 C CA . ARG A 1 90 ? 13.969 -16.246 -18.993 1.00 98.12 90 ARG A CA 1
ATOM 733 C C . ARG A 1 90 ? 13.195 -17.551 -18.829 1.00 98.12 90 ARG A C 1
ATOM 735 O O . ARG A 1 90 ? 13.022 -18.291 -19.795 1.00 98.12 90 ARG A O 1
ATOM 742 N N . MET A 1 91 ? 12.693 -17.811 -17.622 1.00 98.00 91 MET A N 1
ATOM 743 C CA . MET A 1 91 ? 11.800 -18.935 -17.326 1.00 98.00 91 MET A CA 1
ATOM 744 C C . MET A 1 91 ? 10.352 -18.710 -17.796 1.00 98.00 91 MET A C 1
ATOM 746 O O . MET A 1 91 ? 9.503 -19.559 -17.531 1.00 98.00 91 MET A O 1
ATOM 750 N N . LYS A 1 92 ? 10.050 -17.587 -18.466 1.00 97.69 92 LYS A N 1
ATOM 751 C CA . LYS A 1 92 ? 8.706 -17.193 -18.925 1.00 97.69 92 LYS A CA 1
ATOM 752 C C . LYS A 1 92 ? 7.662 -17.129 -17.803 1.00 97.69 92 LYS A C 1
ATOM 754 O O . LYS A 1 92 ? 6.472 -17.324 -18.042 1.00 97.69 92 LYS A O 1
ATOM 759 N N . LYS A 1 93 ? 8.094 -16.866 -16.566 1.00 97.81 93 LYS A N 1
ATOM 760 C CA . LYS A 1 93 ? 7.182 -16.662 -15.430 1.00 97.81 93 LYS A CA 1
ATOM 761 C C . LYS A 1 93 ? 6.535 -15.278 -15.475 1.00 97.81 93 LYS A C 1
ATOM 763 O O . LYS A 1 93 ? 5.361 -15.150 -15.146 1.00 97.81 93 LYS A O 1
ATOM 768 N N . ILE A 1 94 ? 7.295 -14.289 -15.940 1.00 98.06 94 ILE A N 1
ATOM 769 C CA . ILE A 1 94 ? 6.858 -12.925 -16.259 1.00 98.06 94 ILE A CA 1
ATOM 770 C C . ILE A 1 94 ? 7.287 -12.584 -17.688 1.00 98.06 94 ILE A C 1
ATOM 772 O O . ILE A 1 94 ? 8.226 -13.178 -18.219 1.00 98.06 94 ILE A O 1
ATOM 776 N N . GLU A 1 95 ? 6.597 -11.638 -18.304 1.00 98.06 95 GLU A N 1
ATOM 777 C CA . GLU A 1 95 ? 6.842 -11.155 -19.663 1.00 98.06 95 GLU A CA 1
ATOM 778 C C . GLU A 1 95 ? 7.966 -10.116 -19.686 1.00 98.06 95 GLU A C 1
ATOM 780 O O . GLU A 1 95 ? 8.878 -10.187 -20.513 1.00 98.06 95 GLU A O 1
ATOM 785 N N . SER A 1 96 ? 7.929 -9.168 -18.748 1.00 98.00 96 SER A N 1
ATOM 786 C CA . SER A 1 96 ? 8.926 -8.108 -18.615 1.00 98.00 96 SER A CA 1
ATOM 787 C C . SER A 1 96 ? 9.036 -7.601 -17.179 1.00 98.00 96 SER A C 1
ATOM 789 O O . SER A 1 96 ? 8.211 -7.906 -16.312 1.00 98.00 96 SER A O 1
ATOM 791 N N . PHE A 1 97 ? 10.090 -6.834 -16.915 1.00 97.94 97 PHE A N 1
ATOM 792 C CA . PHE A 1 97 ? 10.270 -6.143 -15.649 1.00 97.94 97 PHE A CA 1
ATOM 793 C C . PHE A 1 97 ? 11.053 -4.838 -15.831 1.00 97.94 97 PHE A C 1
ATOM 795 O O . PHE A 1 97 ? 11.790 -4.683 -16.804 1.00 97.94 97 PHE A O 1
ATOM 802 N N . ALA A 1 98 ? 10.917 -3.942 -14.859 1.00 97.50 98 ALA A N 1
ATOM 803 C CA . ALA A 1 98 ? 11.743 -2.759 -14.670 1.00 97.50 98 ALA A CA 1
ATOM 804 C C . ALA A 1 98 ? 12.178 -2.685 -13.199 1.00 97.50 98 ALA A C 1
ATOM 806 O O . ALA A 1 98 ? 11.365 -2.912 -12.297 1.00 97.50 98 ALA A O 1
ATOM 807 N N . VAL A 1 99 ? 13.453 -2.378 -12.958 1.00 97.56 99 VAL A N 1
ATOM 808 C CA . VAL A 1 99 ? 13.984 -2.092 -11.620 1.00 97.56 99 VAL A CA 1
ATOM 809 C C . VAL A 1 99 ? 14.515 -0.670 -11.619 1.00 97.56 99 VAL A C 1
ATOM 811 O O . VAL A 1 99 ? 15.349 -0.331 -12.449 1.00 97.56 99 VAL A O 1
ATOM 814 N N . TYR A 1 100 ? 14.035 0.137 -10.681 1.00 97.19 100 TYR A N 1
ATOM 815 C CA . TYR A 1 100 ? 14.506 1.496 -10.464 1.00 97.19 100 TYR A CA 1
ATOM 816 C C . TYR A 1 100 ? 15.401 1.548 -9.221 1.00 97.19 100 TYR A C 1
ATOM 818 O O . TYR A 1 100 ? 15.023 1.076 -8.139 1.00 97.19 100 TYR A O 1
ATOM 826 N N . ASP A 1 101 ? 16.593 2.116 -9.388 1.00 95.38 101 ASP A N 1
ATOM 827 C CA . ASP A 1 101 ? 17.601 2.299 -8.342 1.00 95.38 101 ASP A CA 1
ATOM 828 C C . ASP A 1 101 ? 17.253 3.518 -7.480 1.00 95.38 101 ASP A C 1
ATOM 830 O O . ASP A 1 101 ? 17.404 4.660 -7.911 1.00 95.38 101 ASP A O 1
ATOM 834 N N . GLY A 1 102 ? 16.778 3.282 -6.260 1.00 93.06 102 GLY A N 1
ATOM 835 C CA . GLY A 1 102 ? 16.387 4.340 -5.331 1.00 93.06 102 GLY A CA 1
ATOM 836 C C . GLY A 1 102 ? 15.142 4.007 -4.517 1.00 93.06 102 GLY A C 1
ATOM 837 O O . GLY A 1 102 ? 14.501 2.965 -4.681 1.00 93.06 102 GLY A O 1
ATOM 838 N N . TYR A 1 103 ? 14.807 4.905 -3.595 1.00 92.50 103 TYR A N 1
ATOM 839 C CA . TYR A 1 103 ? 13.532 4.860 -2.884 1.00 92.50 103 TYR A CA 1
ATOM 840 C C . TYR A 1 103 ? 12.396 5.218 -3.842 1.00 92.50 103 TYR A C 1
ATOM 842 O O . TYR A 1 103 ? 12.530 6.164 -4.615 1.00 92.50 103 TYR A O 1
ATOM 850 N N . ILE A 1 104 ? 11.255 4.522 -3.768 1.00 94.75 104 ILE A N 1
ATOM 851 C CA . ILE A 1 104 ? 10.088 4.865 -4.601 1.00 94.75 104 ILE A CA 1
ATOM 852 C C . ILE A 1 104 ? 9.691 6.325 -4.422 1.00 94.75 104 ILE A C 1
ATOM 854 O O . ILE A 1 104 ? 9.279 6.968 -5.383 1.00 94.75 104 ILE A O 1
ATOM 858 N N . GLU A 1 105 ? 9.855 6.858 -3.209 1.00 93.31 105 GLU A N 1
ATOM 859 C CA . GLU A 1 105 ? 9.499 8.233 -2.925 1.00 93.31 105 GLU A CA 1
ATOM 860 C C . GLU A 1 105 ? 10.330 9.234 -3.730 1.00 93.31 105 GLU A C 1
ATOM 862 O O . GLU A 1 105 ? 9.785 10.199 -4.259 1.00 93.31 105 GLU A O 1
ATOM 867 N N . GLU A 1 106 ? 11.621 8.962 -3.887 1.00 92.38 106 GLU A N 1
ATOM 868 C CA . GLU A 1 106 ? 12.520 9.754 -4.719 1.00 92.38 106 GLU A CA 1
ATOM 869 C C . GLU A 1 106 ? 12.208 9.555 -6.207 1.00 92.38 106 GLU A C 1
ATOM 871 O O . GLU A 1 106 ? 11.986 10.529 -6.923 1.00 92.38 106 GLU A O 1
ATOM 876 N N . VAL A 1 107 ? 12.134 8.302 -6.668 1.00 95.00 107 VAL A N 1
ATOM 877 C CA . VAL A 1 107 ? 12.012 7.988 -8.100 1.00 95.00 107 VAL A CA 1
ATOM 878 C C . VAL A 1 107 ? 10.705 8.516 -8.695 1.00 95.00 107 VAL A C 1
ATOM 880 O O . VAL A 1 107 ? 10.714 9.121 -9.769 1.00 95.00 107 VAL A O 1
ATOM 883 N N . ILE A 1 108 ? 9.581 8.327 -7.996 1.00 95.62 108 ILE A N 1
ATOM 884 C CA . ILE A 1 108 ? 8.264 8.775 -8.467 1.00 95.62 108 ILE A CA 1
ATOM 885 C C . ILE A 1 108 ? 8.192 10.303 -8.525 1.00 95.62 108 ILE A C 1
ATOM 887 O O . ILE A 1 108 ? 7.732 10.848 -9.526 1.00 95.62 108 ILE A O 1
ATOM 891 N N . LEU A 1 109 ? 8.663 11.005 -7.488 1.00 93.69 109 LEU A N 1
ATOM 892 C CA . LEU A 1 109 ? 8.572 12.469 -7.430 1.00 93.69 109 LEU A CA 1
ATOM 893 C C . LEU A 1 109 ? 9.575 13.155 -8.368 1.00 93.69 109 LEU A C 1
ATOM 895 O O . LEU A 1 109 ? 9.270 14.212 -8.919 1.00 93.69 109 LEU A O 1
ATOM 899 N N . ASN A 1 110 ? 10.742 12.547 -8.599 1.00 92.31 110 ASN A N 1
ATOM 900 C CA . ASN A 1 110 ? 11.740 13.065 -9.536 1.00 92.31 110 ASN A CA 1
ATOM 901 C C . ASN A 1 110 ? 11.542 12.641 -10.985 1.00 92.31 110 ASN A C 1
ATOM 903 O O . ASN A 1 110 ? 12.206 13.200 -11.859 1.00 92.31 110 ASN A O 1
ATOM 907 N N . ARG A 1 111 ? 10.671 11.659 -11.248 1.00 93.75 111 ARG A N 1
ATOM 908 C CA . ARG A 1 111 ? 10.507 11.034 -12.572 1.00 93.75 111 ARG A CA 1
ATOM 909 C C . ARG A 1 111 ? 11.781 10.379 -13.105 1.00 93.75 111 ARG A C 1
ATOM 911 O O . ARG A 1 111 ? 11.905 10.159 -14.306 1.00 93.75 111 ARG A O 1
ATOM 918 N N . ARG A 1 112 ? 12.730 10.062 -12.225 1.00 93.81 112 ARG A N 1
ATOM 919 C CA . ARG A 1 112 ? 14.024 9.480 -12.583 1.00 93.81 112 ARG A CA 1
ATOM 920 C C . ARG A 1 112 ? 14.657 8.799 -11.380 1.00 93.81 112 ARG A C 1
ATOM 922 O O . ARG A 1 112 ? 14.500 9.276 -10.258 1.00 93.81 112 ARG A O 1
ATOM 929 N N . ASP A 1 113 ? 15.389 7.723 -11.622 1.00 94.19 113 ASP A N 1
ATOM 930 C CA . ASP A 1 113 ? 16.124 6.997 -10.592 1.00 94.19 113 ASP A CA 1
ATOM 931 C C . ASP A 1 113 ? 17.571 7.501 -10.400 1.00 94.19 113 ASP A C 1
ATOM 933 O O . ASP A 1 113 ? 18.048 8.406 -11.097 1.00 94.19 113 ASP A O 1
ATOM 937 N N . LEU A 1 114 ? 18.289 6.907 -9.442 1.00 91.50 114 LEU A N 1
ATOM 938 C CA . LEU A 1 114 ? 19.688 7.231 -9.129 1.00 91.50 114 LEU A CA 1
ATOM 939 C C . LEU A 1 114 ? 20.677 6.830 -10.232 1.00 91.50 114 LEU A C 1
ATOM 941 O O . LEU A 1 114 ? 21.833 7.259 -10.218 1.00 91.50 114 LEU A O 1
ATOM 945 N N . SER A 1 115 ? 20.248 5.986 -11.167 1.00 91.25 115 SER A N 1
ATOM 946 C CA . SER A 1 115 ? 20.992 5.606 -12.369 1.00 91.25 115 SER A CA 1
ATOM 947 C C . SER A 1 115 ? 20.656 6.494 -13.568 1.00 91.25 115 SER A C 1
ATOM 949 O O . SER A 1 115 ? 21.139 6.229 -14.667 1.00 91.25 115 SER A O 1
ATOM 951 N N . LEU A 1 116 ? 19.893 7.570 -13.348 1.00 91.31 116 LEU A N 1
ATOM 952 C CA . LEU A 1 116 ? 19.409 8.506 -14.361 1.00 91.31 116 LEU A CA 1
ATOM 953 C C . LEU A 1 116 ? 18.406 7.891 -15.352 1.00 91.31 116 LEU A C 1
ATOM 955 O O . LEU A 1 116 ? 18.147 8.487 -16.397 1.00 91.31 116 LEU A O 1
ATOM 959 N N . ILE A 1 117 ? 17.816 6.742 -15.021 1.00 94.19 117 ILE A N 1
ATOM 960 C CA . ILE A 1 117 ? 16.767 6.101 -15.815 1.00 94.19 117 ILE A CA 1
ATOM 961 C C . ILE A 1 117 ? 15.450 6.821 -15.533 1.00 94.19 117 ILE A C 1
ATOM 963 O O . ILE A 1 117 ? 15.041 6.948 -14.378 1.00 94.19 117 ILE A O 1
ATOM 967 N N . GLU A 1 118 ? 14.794 7.316 -16.582 1.00 95.56 118 GLU A N 1
ATOM 968 C CA . GLU A 1 118 ? 13.492 7.971 -16.459 1.00 95.56 118 GLU A CA 1
ATOM 969 C C . GLU A 1 118 ? 12.422 6.977 -16.012 1.00 95.56 118 GLU A C 1
ATOM 971 O O . GLU A 1 118 ? 12.318 5.864 -16.530 1.00 95.56 118 GLU A O 1
ATOM 976 N N . PHE A 1 119 ? 11.613 7.396 -15.043 1.00 96.25 119 PHE A N 1
ATOM 977 C CA . PHE A 1 119 ? 10.461 6.635 -14.600 1.00 96.25 119 PHE A CA 1
ATOM 978 C C . PHE A 1 119 ? 9.243 7.012 -15.439 1.00 96.25 119 PHE A C 1
ATOM 980 O O . PHE A 1 119 ? 8.788 8.160 -15.412 1.00 96.25 119 PHE A O 1
ATOM 987 N N . ASN A 1 120 ? 8.675 6.014 -16.109 1.00 91.69 120 ASN A N 1
ATOM 988 C CA . ASN A 1 120 ? 7.403 6.132 -16.801 1.00 91.69 120 ASN A CA 1
ATOM 989 C C . ASN A 1 120 ? 6.440 5.025 -16.355 1.00 91.69 120 ASN A C 1
ATOM 991 O O . ASN A 1 120 ? 6.855 3.897 -16.081 1.00 91.69 120 ASN A O 1
ATOM 995 N N . GLN A 1 121 ? 5.153 5.365 -16.301 1.00 92.12 121 GLN A N 1
ATOM 996 C CA . GLN A 1 121 ? 4.066 4.414 -16.102 1.00 92.12 121 GLN A CA 1
ATOM 997 C C . GLN A 1 121 ? 3.092 4.564 -17.273 1.00 92.12 121 GLN A C 1
ATOM 999 O O . GLN A 1 121 ? 2.225 5.432 -17.262 1.00 92.12 121 GLN A O 1
ATOM 1004 N N . ASP A 1 122 ? 3.271 3.726 -18.286 1.00 89.12 122 ASP A N 1
ATOM 1005 C CA . ASP A 1 122 ? 2.487 3.691 -19.524 1.00 89.12 122 ASP A CA 1
ATOM 1006 C C . ASP A 1 122 ? 1.357 2.651 -19.502 1.00 89.12 122 ASP A C 1
ATOM 1008 O O . ASP A 1 122 ? 0.497 2.654 -20.379 1.00 89.12 122 ASP A O 1
ATOM 1012 N N . GLU A 1 123 ? 1.324 1.788 -18.487 1.00 91.31 123 GLU A N 1
ATOM 1013 C CA . GLU A 1 123 ? 0.338 0.717 -18.353 1.00 91.31 123 GLU A CA 1
ATOM 1014 C C . GLU A 1 123 ? -0.388 0.747 -17.006 1.00 91.31 123 GLU A C 1
ATOM 1016 O O . GLU A 1 123 ? 0.147 1.165 -15.971 1.00 91.31 123 GLU A O 1
ATOM 1021 N N . THR A 1 124 ? -1.637 0.276 -17.022 1.00 94.62 124 THR A N 1
ATOM 1022 C CA . THR A 1 124 ? -2.487 0.136 -15.837 1.00 94.62 124 THR A CA 1
ATOM 1023 C C . THR A 1 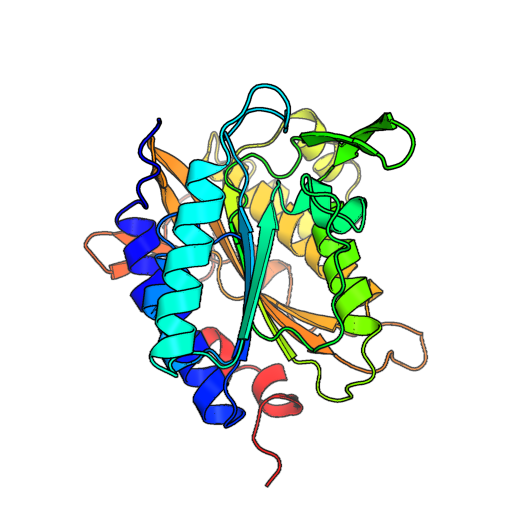124 ? -1.843 -0.839 -14.852 1.00 94.62 124 THR A C 1
ATOM 1025 O O . THR A 1 124 ? -1.799 -2.051 -15.083 1.00 94.62 124 THR A O 1
ATOM 1028 N N . VAL A 1 125 ? -1.380 -0.333 -13.708 1.00 96.50 125 VAL A N 1
ATOM 1029 C CA . VAL A 1 125 ? -0.899 -1.184 -12.614 1.00 96.50 125 VAL A CA 1
ATOM 1030 C C . VAL A 1 125 ? -2.102 -1.762 -11.881 1.00 96.50 125 VAL A C 1
ATOM 1032 O O . VAL A 1 125 ? -2.997 -1.026 -11.472 1.00 96.50 125 VAL A O 1
ATOM 1035 N N . MET A 1 126 ? -2.121 -3.078 -11.681 1.00 96.75 126 MET A N 1
ATOM 1036 C CA . MET A 1 126 ? -3.217 -3.768 -10.992 1.00 96.75 126 MET A CA 1
ATOM 1037 C C . MET A 1 126 ? -2.876 -4.121 -9.543 1.00 96.75 126 MET A C 1
ATOM 1039 O O . MET A 1 126 ? -3.785 -4.318 -8.736 1.00 96.75 126 MET A O 1
ATOM 1043 N N . VAL A 1 127 ? -1.587 -4.188 -9.188 1.00 98.06 127 VAL A N 1
ATOM 1044 C CA . VAL A 1 127 ? -1.126 -4.503 -7.829 1.00 98.06 127 VAL A CA 1
ATOM 1045 C C . VAL A 1 127 ? -0.076 -3.495 -7.386 1.00 98.06 127 VAL A C 1
ATOM 1047 O O . VAL A 1 127 ? 1.063 -3.547 -7.839 1.00 98.06 127 VAL A O 1
ATOM 1050 N N . TYR A 1 128 ? -0.438 -2.628 -6.447 1.00 98.31 128 TYR A N 1
ATOM 1051 C CA . TYR A 1 128 ? 0.507 -1.786 -5.724 1.00 98.31 128 TYR A CA 1
ATOM 1052 C C . TYR A 1 128 ? 0.879 -2.442 -4.394 1.00 98.31 128 TYR A C 1
ATOM 1054 O O . TYR A 1 128 ? 0.004 -2.767 -3.593 1.00 98.31 128 TYR A O 1
ATOM 1062 N N . ASN A 1 129 ? 2.171 -2.608 -4.128 1.00 97.56 129 ASN A N 1
ATOM 1063 C CA . ASN A 1 129 ? 2.680 -3.105 -2.850 1.00 97.56 129 ASN A CA 1
ATOM 1064 C C . ASN A 1 129 ? 3.653 -2.091 -2.237 1.00 97.56 129 ASN A C 1
ATOM 1066 O O . ASN A 1 129 ? 4.860 -2.099 -2.499 1.00 97.56 129 ASN A O 1
ATOM 1070 N N . LEU A 1 130 ? 3.086 -1.185 -1.444 1.00 96.00 130 LEU A N 1
ATOM 1071 C CA . LEU A 1 130 ? 3.750 -0.047 -0.821 1.00 96.00 130 LEU A CA 1
ATOM 1072 C C . LEU A 1 130 ? 4.135 -0.409 0.618 1.00 96.00 130 LEU A C 1
ATOM 1074 O O . LEU A 1 13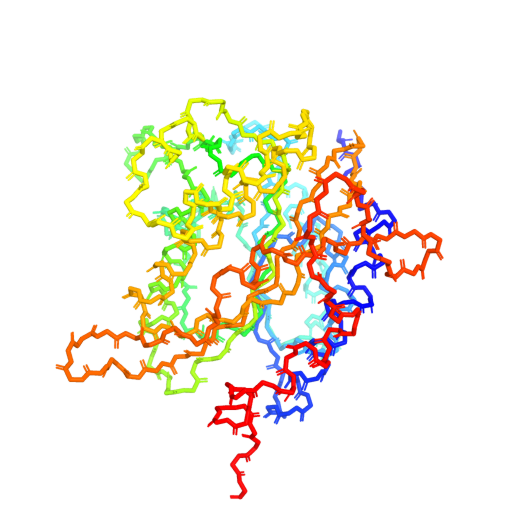0 ? 3.431 -0.096 1.581 1.00 96.00 130 LEU A O 1
ATOM 1078 N N . ASP A 1 131 ? 5.254 -1.117 0.763 1.00 90.81 131 ASP A N 1
ATOM 1079 C CA . ASP A 1 131 ? 5.817 -1.479 2.065 1.00 90.81 131 ASP A CA 1
ATOM 1080 C C . ASP A 1 131 ? 6.674 -0.355 2.660 1.00 90.81 131 ASP A C 1
ATOM 1082 O O . ASP A 1 131 ? 7.907 -0.419 2.697 1.00 90.81 131 ASP A O 1
ATOM 1086 N N . PHE A 1 132 ? 6.019 0.713 3.116 1.00 88.62 132 PHE A N 1
ATOM 1087 C CA . PHE A 1 132 ? 6.697 1.821 3.770 1.00 88.62 132 PHE A CA 1
ATOM 1088 C C . PHE A 1 132 ? 7.210 1.399 5.148 1.00 88.62 132 PHE A C 1
ATOM 1090 O O . PHE A 1 132 ? 6.543 1.477 6.179 1.00 88.62 132 PHE A O 1
ATOM 1097 N N . CYS A 1 133 ? 8.470 0.975 5.161 1.00 69.12 133 CYS A N 1
ATOM 1098 C CA . CYS A 1 133 ? 9.151 0.426 6.324 1.00 69.12 133 CYS A CA 1
ATOM 1099 C C . CYS A 1 133 ? 9.440 1.448 7.445 1.00 69.12 133 CYS A C 1
ATOM 1101 O O . CYS A 1 133 ? 10.000 1.041 8.463 1.00 69.12 133 CYS A O 1
ATOM 1103 N N . ASN A 1 134 ? 9.066 2.725 7.292 1.00 73.88 134 ASN A N 1
ATOM 1104 C CA . ASN A 1 134 ? 9.220 3.823 8.259 1.00 73.88 134 ASN A CA 1
ATOM 1105 C C . ASN A 1 134 ? 7.857 4.473 8.586 1.00 73.88 134 ASN A C 1
ATOM 1107 O O . ASN A 1 134 ? 6.802 3.947 8.237 1.00 73.88 134 ASN A O 1
ATOM 1111 N N . GLU A 1 135 ? 7.877 5.583 9.317 1.00 78.31 135 GLU A N 1
ATOM 1112 C CA . GLU A 1 135 ? 6.691 6.377 9.664 1.00 78.31 135 GLU A CA 1
ATOM 1113 C C . GLU A 1 135 ? 6.138 7.076 8.416 1.00 78.31 135 GLU A C 1
ATOM 1115 O O . GLU A 1 135 ? 6.887 7.361 7.470 1.00 78.31 135 GLU A O 1
ATOM 1120 N N . ILE A 1 136 ? 4.819 7.281 8.375 1.00 78.00 136 ILE A N 1
ATOM 1121 C CA . ILE A 1 136 ? 4.140 7.810 7.182 1.00 78.00 136 ILE A CA 1
ATOM 1122 C C . ILE A 1 136 ? 4.473 9.291 6.928 1.00 78.00 136 ILE A C 1
ATOM 1124 O O . ILE A 1 136 ? 4.533 9.722 5.777 1.00 78.00 136 ILE A O 1
ATOM 1128 N N . ASP A 1 137 ? 4.721 10.030 8.005 1.00 76.56 137 ASP A N 1
ATOM 1129 C CA . ASP A 1 137 ? 5.038 11.458 8.079 1.00 76.56 137 ASP A CA 1
ATOM 1130 C C . ASP A 1 137 ? 6.530 11.760 7.877 1.00 76.56 137 ASP A C 1
ATOM 1132 O O . ASP A 1 137 ? 6.874 12.819 7.362 1.00 76.56 137 ASP A O 1
ATOM 1136 N N . SER A 1 138 ? 7.414 10.816 8.210 1.00 79.19 138 SER A N 1
ATOM 1137 C CA . SER A 1 138 ? 8.864 10.973 8.072 1.00 79.19 138 SER A CA 1
ATOM 1138 C C . SER A 1 138 ? 9.281 11.122 6.600 1.00 79.19 138 SER A C 1
ATOM 1140 O O . SER A 1 138 ? 9.188 10.135 5.846 1.00 79.19 138 SER A O 1
ATOM 1142 N N . PRO A 1 139 ? 9.761 12.311 6.179 1.00 84.00 139 PRO A N 1
ATOM 1143 C CA . PRO A 1 139 ? 10.223 12.527 4.818 1.00 84.00 139 PRO A CA 1
ATOM 1144 C C . PRO A 1 139 ? 11.575 11.857 4.573 1.00 84.00 139 PRO A C 1
ATOM 1146 O O . PRO A 1 139 ? 12.360 11.640 5.496 1.00 84.00 139 PRO A O 1
ATOM 1149 N N . LEU A 1 140 ? 11.853 11.571 3.306 1.00 84.94 140 LEU A N 1
ATOM 1150 C CA . LEU A 1 140 ? 13.188 11.240 2.820 1.00 84.94 140 LEU A CA 1
ATOM 1151 C C . LEU A 1 140 ? 13.806 12.492 2.192 1.00 84.94 140 LEU A C 1
ATOM 1153 O O . LEU A 1 140 ? 13.198 13.089 1.303 1.00 84.94 140 LEU A O 1
ATOM 1157 N N . ASP A 1 141 ? 15.002 12.875 2.625 1.00 85.94 141 ASP A N 1
ATOM 1158 C CA . ASP A 1 141 ? 15.766 13.923 1.948 1.00 85.94 141 ASP A CA 1
ATOM 1159 C C . ASP A 1 141 ? 16.400 13.360 0.666 1.00 85.94 141 ASP A C 1
ATOM 1161 O O . ASP A 1 141 ? 16.981 12.270 0.678 1.00 85.94 141 ASP A O 1
ATOM 1165 N N . TYR A 1 142 ? 16.290 14.099 -0.436 1.00 85.06 142 TYR A N 1
ATOM 1166 C CA . TYR A 1 142 ? 16.854 13.722 -1.733 1.00 85.06 142 TYR A CA 1
ATOM 1167 C C . TYR A 1 142 ? 17.224 14.970 -2.556 1.00 85.06 142 TYR A C 1
ATOM 1169 O O . TYR A 1 142 ? 16.794 16.078 -2.234 1.00 85.06 142 TYR A O 1
ATOM 1177 N N . MET A 1 143 ? 18.013 14.804 -3.621 1.00 83.81 143 MET A N 1
ATOM 1178 C CA . MET A 1 143 ? 18.344 15.890 -4.557 1.00 83.81 143 MET A CA 1
ATOM 1179 C C . MET A 1 143 ? 17.464 15.807 -5.803 1.00 83.81 143 MET A C 1
ATOM 1181 O O . MET A 1 143 ? 17.355 14.747 -6.424 1.00 83.81 143 MET A O 1
ATOM 1185 N N . ASP A 1 144 ? 16.819 16.908 -6.181 1.00 84.00 144 ASP A N 1
ATOM 1186 C CA . ASP A 1 144 ? 16.032 16.943 -7.412 1.00 84.00 144 ASP A CA 1
ATOM 1187 C C . ASP A 1 144 ? 16.912 16.977 -8.672 1.00 84.00 144 ASP A C 1
ATOM 1189 O O . ASP A 1 144 ? 18.144 17.003 -8.626 1.00 84.00 144 ASP A O 1
ATOM 1193 N N . LYS A 1 145 ? 16.268 16.971 -9.843 1.00 79.56 145 LYS A N 1
ATOM 1194 C CA . LYS A 1 145 ? 16.953 17.000 -11.145 1.00 79.56 145 LYS A CA 1
ATOM 1195 C C . LYS A 1 145 ? 17.867 18.216 -11.359 1.00 79.56 145 LYS A C 1
ATOM 1197 O O . LYS A 1 145 ? 18.732 18.147 -12.230 1.00 79.56 145 LYS A O 1
ATOM 1202 N N . ASN A 1 146 ? 17.673 19.295 -10.601 1.00 83.88 146 ASN A N 1
ATOM 1203 C CA . ASN A 1 146 ? 18.480 20.511 -10.656 1.00 83.88 146 ASN A CA 1
ATOM 1204 C C . ASN A 1 146 ? 19.593 20.517 -9.591 1.00 83.88 146 ASN A C 1
ATOM 1206 O O . ASN A 1 146 ? 20.370 21.465 -9.543 1.00 83.88 146 ASN A O 1
ATOM 1210 N N . GLY A 1 147 ? 19.684 19.474 -8.759 1.00 81.81 147 GLY A N 1
ATOM 1211 C CA . GLY A 1 147 ? 20.624 19.397 -7.641 1.00 81.81 147 GLY A CA 1
ATOM 1212 C C . GLY A 1 147 ? 20.138 20.106 -6.377 1.00 81.81 147 GLY A C 1
ATOM 1213 O O . GLY A 1 147 ? 20.928 20.287 -5.454 1.00 81.81 147 GLY A O 1
ATOM 1214 N N . GLU A 1 148 ? 18.862 20.498 -6.315 1.00 87.38 148 GLU A N 1
ATOM 1215 C CA . GLU A 1 148 ? 18.304 21.182 -5.151 1.00 87.38 148 GLU A CA 1
ATOM 1216 C C . GLU A 1 148 ? 17.785 20.171 -4.118 1.00 87.38 148 GLU A C 1
ATOM 1218 O O . GLU A 1 148 ? 17.100 19.207 -4.487 1.00 87.38 148 GLU A O 1
ATOM 1223 N N . PRO A 1 149 ? 18.041 20.383 -2.815 1.00 87.56 149 PRO A N 1
ATOM 1224 C CA . PRO A 1 149 ? 17.546 19.498 -1.772 1.00 87.56 149 PRO A CA 1
ATOM 1225 C C . PRO A 1 149 ? 16.019 19.586 -1.657 1.00 87.56 149 PRO A C 1
ATOM 1227 O O . PRO A 1 149 ? 15.427 20.667 -1.563 1.00 87.56 149 PRO A O 1
ATOM 1230 N N . LYS A 1 150 ? 15.370 18.424 -1.622 1.00 90.56 150 LYS A N 1
ATOM 1231 C CA . LYS A 1 150 ? 13.923 18.253 -1.475 1.00 90.56 150 LYS A CA 1
ATOM 1232 C C . LYS A 1 150 ? 13.607 17.199 -0.420 1.00 90.56 150 LYS A C 1
ATOM 1234 O O . LYS A 1 150 ? 14.444 16.383 -0.048 1.00 90.56 150 LYS A O 1
ATOM 1239 N N . LYS A 1 151 ? 12.352 17.219 0.032 1.00 89.81 151 LYS A N 1
ATOM 1240 C CA . LYS A 1 151 ? 11.771 16.237 0.948 1.00 89.81 151 LYS A CA 1
ATOM 1241 C C . LYS A 1 151 ? 10.694 15.444 0.229 1.00 89.81 151 LYS A C 1
ATOM 1243 O O . LYS A 1 151 ? 9.729 16.033 -0.255 1.00 89.81 151 LYS A O 1
ATOM 1248 N N . ALA A 1 152 ? 10.846 14.127 0.184 1.00 87.38 152 ALA A N 1
ATOM 1249 C CA . ALA A 1 152 ? 9.864 13.214 -0.378 1.00 87.38 152 ALA A CA 1
ATOM 1250 C C . ALA A 1 152 ? 8.969 12.653 0.729 1.00 87.38 152 ALA A C 1
ATOM 1252 O O . ALA A 1 152 ? 9.443 11.970 1.640 1.00 87.38 152 ALA A O 1
ATOM 1253 N N . TYR A 1 153 ? 7.665 12.915 0.635 1.00 90.12 153 TYR A N 1
ATOM 1254 C CA . TYR A 1 153 ? 6.675 12.382 1.569 1.00 90.12 153 TYR A CA 1
ATO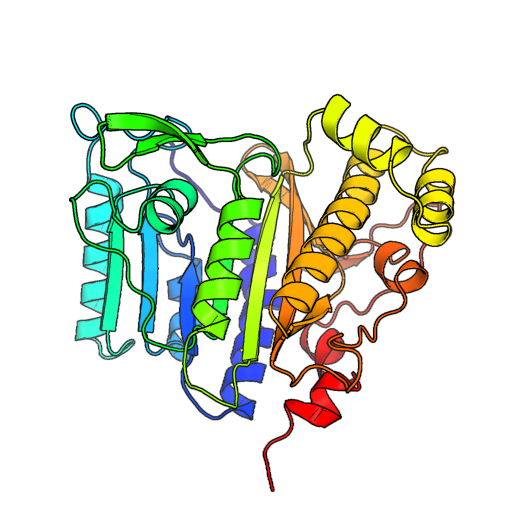M 1255 C C . TYR A 1 153 ? 5.886 11.237 0.935 1.00 90.12 153 TYR A C 1
ATOM 1257 O O . TYR A 1 153 ? 5.384 11.346 -0.183 1.00 90.12 153 TYR A O 1
ATOM 1265 N N . LYS A 1 154 ? 5.666 10.162 1.692 1.00 92.31 154 LYS A N 1
ATOM 1266 C CA . LYS A 1 154 ? 4.963 8.951 1.227 1.00 92.31 154 LYS A CA 1
ATOM 1267 C C . LYS A 1 154 ? 3.561 9.230 0.689 1.00 92.31 154 LYS A C 1
ATOM 1269 O O . LYS A 1 154 ? 3.143 8.646 -0.304 1.00 92.31 154 LYS A O 1
ATOM 1274 N N . PHE A 1 155 ? 2.833 10.163 1.299 1.00 93.44 155 PHE A N 1
ATOM 1275 C CA . PHE A 1 155 ? 1.527 10.571 0.785 1.00 93.44 155 PHE A CA 1
ATOM 1276 C C . PHE A 1 155 ? 1.589 11.318 -0.546 1.00 93.44 155 PHE A C 1
ATOM 1278 O O . PHE A 1 155 ? 0.673 11.159 -1.349 1.00 93.44 155 PHE A O 1
ATOM 1285 N N . GLN A 1 156 ? 2.639 12.100 -0.809 1.00 94.31 156 GLN A N 1
ATOM 1286 C CA . GLN A 1 156 ? 2.821 12.731 -2.122 1.00 94.31 156 GLN A CA 1
ATOM 1287 C C . GLN A 1 156 ? 3.035 11.664 -3.196 1.00 94.31 156 GLN A C 1
ATOM 1289 O O . GLN A 1 156 ? 2.477 11.762 -4.278 1.00 94.31 156 GLN A O 1
ATOM 1294 N N . VAL A 1 157 ? 3.748 10.596 -2.856 1.00 95.06 157 VAL A N 1
ATOM 1295 C CA . VAL A 1 157 ? 4.007 9.465 -3.754 1.00 95.06 157 VAL A CA 1
ATOM 1296 C C . VAL A 1 157 ? 2.722 8.717 -4.075 1.00 95.06 157 VAL A C 1
ATOM 1298 O O . VAL A 1 157 ? 2.468 8.419 -5.234 1.00 95.06 157 VAL A O 1
ATOM 1301 N N . ILE A 1 158 ? 1.865 8.473 -3.077 1.00 97.12 158 ILE A N 1
ATOM 1302 C CA . ILE A 1 158 ? 0.546 7.873 -3.320 1.00 97.12 158 ILE A CA 1
ATOM 1303 C C . ILE A 1 158 ? -0.308 8.772 -4.226 1.00 97.12 158 ILE A C 1
ATOM 1305 O O . ILE A 1 158 ? -0.948 8.260 -5.141 1.00 97.12 158 ILE A O 1
ATOM 1309 N N . LYS A 1 159 ? -0.316 10.095 -4.006 1.00 97.06 159 LYS A N 1
ATOM 1310 C CA . LYS A 1 159 ? -1.020 11.036 -4.895 1.00 97.06 159 LYS A CA 1
ATOM 1311 C C . LYS A 1 159 ? -0.501 10.946 -6.328 1.00 97.06 159 LYS A C 1
ATOM 1313 O O . LYS A 1 159 ? -1.300 10.815 -7.248 1.00 97.06 159 LYS A O 1
ATOM 1318 N N . GLU A 1 160 ? 0.817 10.954 -6.498 1.00 97.00 160 GLU A N 1
ATOM 1319 C CA . GLU A 1 160 ? 1.452 10.894 -7.812 1.00 97.00 160 GLU A CA 1
ATOM 1320 C C . GLU A 1 160 ? 1.158 9.570 -8.528 1.00 97.00 160 GLU A C 1
ATOM 1322 O O . GLU A 1 160 ? 0.848 9.566 -9.716 1.00 97.00 160 GLU A O 1
ATOM 1327 N N . ILE A 1 161 ? 1.168 8.449 -7.798 1.00 96.75 161 ILE A N 1
ATOM 1328 C CA . ILE A 1 161 ? 0.776 7.129 -8.311 1.00 96.75 161 ILE A CA 1
ATOM 1329 C C . ILE A 1 161 ? -0.678 7.137 -8.803 1.00 96.75 161 ILE A C 1
ATOM 1331 O O . ILE A 1 161 ? -0.961 6.660 -9.900 1.00 96.75 161 ILE A O 1
ATOM 1335 N N . LEU A 1 162 ? -1.610 7.692 -8.021 1.00 96.62 162 LEU A N 1
ATOM 1336 C CA . LEU A 1 162 ? -3.019 7.776 -8.419 1.00 96.62 162 LEU A CA 1
ATOM 1337 C C . LEU A 1 162 ? -3.215 8.692 -9.634 1.00 96.62 162 LEU A C 1
ATOM 1339 O O . LEU A 1 162 ? -4.008 8.374 -10.522 1.00 96.62 162 LEU A O 1
ATOM 1343 N N . GLN A 1 163 ? -2.476 9.802 -9.692 1.00 95.50 163 GLN A N 1
ATOM 1344 C CA . GLN A 1 163 ? -2.471 10.718 -10.829 1.00 95.50 163 GLN A CA 1
ATOM 1345 C C . GLN A 1 163 ? -1.969 10.034 -12.104 1.00 95.50 163 GLN A C 1
ATOM 1347 O O . GLN A 1 163 ? -2.607 10.148 -13.150 1.00 95.50 163 GLN A O 1
ATOM 1352 N N . LEU A 1 164 ? -0.858 9.302 -12.007 1.00 95.00 164 LEU A N 1
ATOM 1353 C CA . LEU A 1 164 ? -0.293 8.521 -13.105 1.00 95.00 164 LEU A CA 1
ATOM 1354 C C . LEU A 1 164 ? -1.265 7.470 -13.610 1.00 95.00 164 LEU A C 1
ATOM 1356 O O . LEU A 1 164 ? -1.554 7.433 -14.803 1.00 95.00 164 LEU A O 1
ATOM 1360 N N . GLN A 1 165 ? -1.824 6.679 -12.694 1.00 94.88 165 GLN A N 1
ATOM 1361 C CA . GLN A 1 165 ? -2.816 5.673 -13.036 1.00 94.88 165 GLN A CA 1
ATOM 1362 C C . GLN A 1 165 ? -3.996 6.315 -13.780 1.00 94.88 165 GLN A C 1
ATOM 1364 O O . GLN A 1 165 ? -4.338 5.878 -14.872 1.00 94.88 165 GLN A O 1
ATOM 1369 N N . LYS A 1 166 ? -4.565 7.410 -13.249 1.00 92.56 166 LYS A N 1
ATOM 1370 C CA . LYS A 1 166 ? -5.671 8.147 -13.890 1.00 92.56 166 LYS A CA 1
ATOM 1371 C C . LYS A 1 166 ? -5.327 8.638 -15.304 1.00 92.56 166 LYS A C 1
ATOM 1373 O O . LYS A 1 166 ? -6.217 8.694 -16.152 1.00 92.56 166 LYS A O 1
ATOM 1378 N N . SER A 1 167 ? -4.073 9.022 -15.549 1.00 92.25 167 SER A N 1
ATOM 1379 C CA . SER A 1 167 ? -3.639 9.574 -16.841 1.00 92.25 167 SER A CA 1
ATOM 1380 C C . SER A 1 167 ? -3.553 8.542 -17.968 1.00 92.25 167 SER A C 1
ATOM 1382 O O . SER A 1 167 ? -3.506 8.923 -19.132 1.00 92.25 167 SER A O 1
ATOM 1384 N N . ILE A 1 168 ? -3.570 7.250 -17.636 1.00 91.88 168 ILE A N 1
ATOM 1385 C CA . ILE A 1 168 ? -3.569 6.175 -18.626 1.00 91.88 168 ILE A CA 1
ATOM 1386 C C . ILE A 1 168 ? -4.973 6.060 -19.242 1.00 91.88 168 ILE A C 1
ATOM 1388 O O . ILE A 1 168 ? -5.988 6.071 -18.535 1.00 91.88 168 ILE A O 1
ATOM 1392 N N . GLU A 1 169 ? -5.032 5.954 -20.568 1.00 83.06 169 GLU A N 1
ATOM 1393 C CA . GLU A 1 169 ? -6.270 5.800 -21.340 1.00 83.06 169 GLU A CA 1
ATOM 1394 C C . GLU A 1 169 ? -6.759 4.343 -21.302 1.00 83.06 169 GLU A C 1
ATOM 1396 O O . GLU A 1 169 ? -6.722 3.610 -22.286 1.00 83.06 169 GLU A O 1
ATOM 1401 N N . ASP A 1 170 ? -7.214 3.906 -20.129 1.00 79.88 170 ASP A N 1
ATOM 1402 C CA . ASP A 1 170 ? -7.859 2.610 -19.921 1.00 79.88 170 ASP A CA 1
ATOM 1403 C C . ASP A 1 170 ? -9.141 2.822 -19.109 1.00 79.88 170 ASP A C 1
ATOM 1405 O O . ASP A 1 170 ? -9.134 3.380 -18.008 1.00 79.88 170 ASP A O 1
ATOM 1409 N N . SER A 1 171 ? -10.267 2.389 -19.674 1.00 63.50 171 SER A N 1
ATOM 1410 C CA . SER A 1 171 ? -11.596 2.574 -19.083 1.00 63.50 171 SER A CA 1
ATOM 1411 C C . SER A 1 171 ? -11.859 1.658 -17.884 1.00 63.50 171 SER A C 1
ATOM 1413 O O . SER A 1 171 ? -12.775 1.913 -17.104 1.00 63.50 171 SER A O 1
ATOM 1415 N N . SER A 1 172 ? -11.057 0.605 -17.694 1.00 70.94 172 SER A N 1
ATOM 1416 C CA . SER A 1 172 ? -11.320 -0.460 -16.720 1.00 70.94 172 SER A CA 1
ATOM 1417 C C . SER A 1 172 ? -10.399 -0.441 -15.498 1.00 70.94 172 SER A C 1
ATOM 1419 O O . SER A 1 172 ? -10.316 -1.438 -14.778 1.00 70.94 172 SER A O 1
ATOM 1421 N N . GLN A 1 173 ? -9.740 0.694 -15.237 1.00 85.88 173 GLN A N 1
ATOM 1422 C CA . GLN A 1 173 ? -8.705 0.831 -14.212 1.00 85.88 173 GLN A CA 1
ATOM 1423 C C . GLN A 1 173 ? -9.177 0.408 -12.823 1.00 85.88 173 GLN A C 1
ATOM 1425 O O . GLN A 1 173 ? -9.921 1.094 -12.114 1.00 85.88 173 GLN A O 1
ATOM 1430 N N . LYS A 1 174 ? -8.680 -0.760 -12.439 1.00 92.69 174 LYS A N 1
ATOM 1431 C CA . LYS A 1 174 ? -8.996 -1.486 -11.223 1.00 92.69 174 LYS A CA 1
ATOM 1432 C C . LYS A 1 174 ? -7.688 -1.972 -10.641 1.00 92.69 174 LYS A C 1
ATOM 1434 O O . LYS A 1 174 ? -6.879 -2.572 -11.345 1.00 92.69 174 LYS A O 1
ATOM 1439 N N . PHE A 1 175 ? -7.471 -1.715 -9.361 1.00 95.81 175 PHE A N 1
ATOM 1440 C CA . PHE A 1 175 ? -6.242 -2.141 -8.708 1.00 95.81 175 PHE A CA 1
ATOM 1441 C C . PHE A 1 175 ? -6.465 -2.475 -7.242 1.00 95.81 175 PHE A C 1
ATOM 1443 O O . PHE A 1 175 ? -7.420 -2.026 -6.604 1.00 95.81 175 PHE A O 1
ATOM 1450 N N . ILE A 1 176 ? -5.535 -3.246 -6.697 1.00 97.44 176 ILE A N 1
ATOM 1451 C CA . ILE A 1 176 ? -5.385 -3.468 -5.267 1.00 97.44 176 ILE A CA 1
ATOM 1452 C C . ILE A 1 176 ? -4.092 -2.810 -4.792 1.00 97.44 176 ILE A C 1
ATOM 1454 O O . ILE A 1 176 ? -3.044 -2.938 -5.416 1.00 97.44 176 ILE A O 1
ATOM 1458 N N . MET A 1 177 ? -4.176 -2.086 -3.683 1.00 98.44 177 MET A N 1
ATOM 1459 C CA . MET A 1 177 ? -3.057 -1.457 -3.003 1.00 98.44 177 MET A CA 1
ATOM 1460 C C . MET A 1 177 ? -2.899 -2.082 -1.623 1.00 98.44 177 MET A C 1
ATOM 1462 O O . MET A 1 177 ? -3.759 -1.942 -0.749 1.00 98.44 177 MET A O 1
ATOM 1466 N N . PHE A 1 178 ? -1.774 -2.753 -1.428 1.00 98.25 178 PHE A N 1
ATOM 1467 C CA . PHE A 1 178 ? -1.270 -3.139 -0.124 1.00 98.25 178 PHE A CA 1
ATOM 1468 C C . PHE A 1 178 ? -0.386 -2.011 0.394 1.00 98.25 178 PHE A C 1
ATOM 1470 O O . PHE A 1 178 ? 0.626 -1.682 -0.220 1.00 98.25 178 PHE A O 1
ATOM 1477 N N . LEU A 1 179 ? -0.777 -1.406 1.511 1.00 97.56 179 LEU A N 1
ATOM 1478 C CA . LEU A 1 179 ? -0.020 -0.343 2.161 1.00 97.56 179 LEU A CA 1
ATOM 1479 C C . LEU A 1 179 ? 0.371 -0.803 3.558 1.00 97.56 179 LEU A C 1
ATOM 1481 O O . LEU A 1 179 ? -0.490 -1.046 4.405 1.00 97.56 179 LEU A O 1
ATOM 1485 N N . THR A 1 180 ? 1.669 -0.885 3.808 1.00 95.00 180 THR A N 1
ATOM 1486 C CA . THR A 1 180 ? 2.215 -1.265 5.109 1.00 95.00 180 THR A CA 1
ATOM 1487 C C . THR A 1 180 ? 2.953 -0.073 5.697 1.00 95.00 180 THR A C 1
ATOM 1489 O O . THR A 1 180 ? 3.784 0.526 5.024 1.00 95.00 180 THR A O 1
ATOM 1492 N N . ILE A 1 181 ? 2.636 0.285 6.941 1.00 93.00 181 ILE A N 1
ATOM 1493 C CA . ILE A 1 181 ? 3.238 1.425 7.644 1.00 93.00 181 ILE A CA 1
ATOM 1494 C C . ILE A 1 181 ? 3.580 1.051 9.082 1.00 93.00 181 ILE A C 1
ATOM 1496 O O . ILE A 1 181 ? 2.878 0.256 9.721 1.00 93.00 181 ILE A O 1
ATOM 1500 N N . ARG A 1 182 ? 4.620 1.669 9.649 1.00 91.25 182 ARG A N 1
ATOM 1501 C CA . ARG A 1 182 ? 4.832 1.594 11.100 1.00 91.25 182 ARG A CA 1
ATOM 1502 C C . ARG A 1 182 ? 3.724 2.353 11.824 1.00 91.25 182 ARG A C 1
ATOM 1504 O O . ARG A 1 182 ? 3.376 3.464 11.453 1.00 91.25 182 ARG A O 1
ATOM 1511 N N . ALA A 1 183 ? 3.209 1.773 12.904 1.00 88.31 183 ALA A N 1
ATOM 1512 C CA . ALA A 1 183 ? 2.275 2.414 13.826 1.00 88.31 183 ALA A CA 1
ATOM 1513 C C . ALA A 1 183 ? 3.002 3.403 14.754 1.00 88.31 183 ALA A C 1
ATOM 1515 O O . ALA A 1 183 ? 2.913 3.316 15.981 1.00 88.31 183 ALA A O 1
ATOM 1516 N N . LYS A 1 184 ? 3.785 4.295 14.154 1.00 83.31 184 LYS A N 1
ATOM 1517 C CA . LYS A 1 184 ? 4.522 5.372 14.801 1.00 83.31 184 LYS A CA 1
ATOM 1518 C C . LYS A 1 184 ? 4.349 6.623 13.932 1.00 83.31 184 LYS A C 1
ATOM 1520 O O . LYS A 1 184 ? 4.215 6.496 12.716 1.00 83.31 184 LYS A O 1
ATOM 1525 N N . PHE A 1 185 ? 4.221 7.753 14.603 1.00 73.81 185 PHE A N 1
ATOM 1526 C CA . PHE A 1 185 ? 4.003 9.075 14.038 1.00 73.81 185 PHE A CA 1
ATOM 1527 C C . PHE A 1 185 ? 4.507 10.110 15.046 1.00 73.81 185 PHE A C 1
ATOM 1529 O O . PHE A 1 185 ? 4.554 9.814 16.256 1.00 73.81 185 PHE A O 1
ATOM 1536 N N . GLU A 1 186 ? 4.803 11.308 14.559 1.00 72.31 186 GLU A N 1
ATOM 1537 C CA . GLU A 1 186 ? 5.124 12.467 15.385 1.00 72.31 186 GLU A CA 1
ATOM 1538 C C . GLU A 1 186 ? 3.858 13.004 16.070 1.00 72.31 186 GLU A C 1
ATOM 1540 O O . GLU A 1 186 ? 2.785 13.131 15.471 1.00 72.31 186 GLU A O 1
ATOM 1545 N N . ASP A 1 187 ? 3.949 13.297 17.372 1.00 70.62 187 ASP A N 1
ATOM 1546 C CA . ASP A 1 187 ? 2.773 13.691 18.163 1.00 70.62 187 ASP A CA 1
ATOM 1547 C C . ASP A 1 187 ? 2.166 15.028 17.675 1.00 70.62 187 ASP A C 1
ATOM 1549 O O . ASP A 1 187 ? 0.976 15.274 17.900 1.00 70.62 187 ASP A O 1
ATOM 1553 N N . GLU A 1 188 ? 2.940 15.862 16.970 1.00 76.81 188 GLU A N 1
ATOM 1554 C CA . GLU A 1 188 ? 2.489 17.119 16.359 1.00 76.81 188 GLU A CA 1
ATOM 1555 C C . GLU A 1 188 ? 1.520 16.891 15.191 1.00 76.81 188 GLU A C 1
ATOM 1557 O O . GLU A 1 188 ? 0.423 17.452 15.219 1.00 76.81 188 GLU A O 1
ATOM 1562 N N . ASP A 1 189 ? 1.847 16.007 14.242 1.00 70.81 189 ASP A N 1
ATOM 1563 C CA . ASP A 1 189 ? 1.021 15.735 13.052 1.00 70.81 189 ASP A CA 1
ATOM 1564 C C . ASP A 1 189 ? -0.361 15.193 13.428 1.00 70.81 189 ASP A C 1
ATOM 1566 O O . ASP A 1 189 ? -1.401 15.593 12.893 1.00 70.81 189 ASP A O 1
ATOM 1570 N N . ILE A 1 190 ? -0.400 14.298 14.416 1.00 72.19 190 ILE A N 1
ATOM 1571 C CA . ILE A 1 190 ? -1.665 13.774 14.928 1.00 72.19 190 ILE A CA 1
ATOM 1572 C C . ILE A 1 190 ? -2.405 14.810 15.756 1.00 72.19 190 ILE A C 1
ATOM 1574 O O . ILE A 1 190 ? -3.631 14.888 15.665 1.00 72.19 190 ILE A O 1
ATOM 1578 N N . SER A 1 191 ? -1.703 15.622 16.543 1.00 77.50 191 SER A N 1
ATOM 1579 C CA . SER A 1 191 ? -2.346 16.720 17.261 1.00 77.50 191 SER A CA 1
ATOM 1580 C C . SER A 1 191 ? -2.984 17.710 16.293 1.00 77.50 191 SER A C 1
ATOM 1582 O O . SER A 1 191 ? -4.097 18.169 16.547 1.00 77.50 191 SER A O 1
ATOM 1584 N N . GLU A 1 192 ? -2.323 18.009 15.177 1.00 83.44 192 GLU A N 1
ATOM 1585 C CA . GLU A 1 192 ? -2.852 18.865 14.124 1.00 83.44 192 GLU A CA 1
ATOM 1586 C C . GLU A 1 192 ? -4.065 18.225 13.441 1.00 83.44 192 GLU A C 1
ATOM 1588 O O . GLU A 1 192 ? -5.121 18.853 13.370 1.00 83.44 192 GLU A O 1
ATOM 1593 N N . PHE A 1 193 ? -3.980 16.953 13.039 1.00 84.94 193 PHE A N 1
ATOM 1594 C CA . PHE A 1 193 ? -5.119 16.223 12.474 1.00 84.94 193 PHE A CA 1
ATOM 1595 C C . PHE A 1 193 ? -6.331 16.201 13.419 1.00 84.94 193 PHE A C 1
ATOM 1597 O O . PHE A 1 193 ? -7.460 16.465 12.998 1.00 84.94 193 PHE A O 1
ATOM 1604 N N . ILE A 1 194 ? -6.108 15.913 14.706 1.00 83.31 194 ILE A N 1
ATOM 1605 C CA . ILE A 1 194 ? -7.167 15.879 15.722 1.00 83.31 194 ILE A CA 1
ATOM 1606 C C . ILE A 1 194 ? -7.785 17.271 15.913 1.00 83.31 194 ILE A C 1
ATOM 1608 O O . ILE A 1 194 ? -9.001 17.369 16.069 1.00 83.31 194 ILE A O 1
ATOM 1612 N N . LYS A 1 195 ? -6.979 18.342 15.909 1.00 84.25 195 LYS A N 1
ATOM 1613 C CA . LYS A 1 195 ? -7.460 19.724 16.083 1.00 84.25 195 LYS A CA 1
ATOM 1614 C C . LYS A 1 195 ? -8.219 20.238 14.861 1.00 84.25 195 LYS A C 1
ATOM 1616 O O . LYS A 1 195 ? -9.236 20.907 15.022 1.00 84.25 195 LYS A O 1
ATOM 1621 N N . ASN A 1 196 ? -7.738 19.916 13.663 1.00 86.62 196 ASN A N 1
ATOM 1622 C CA . ASN A 1 196 ? -8.216 20.507 12.414 1.00 86.62 196 ASN A CA 1
ATOM 1623 C C . ASN A 1 196 ? -9.330 19.694 11.741 1.00 86.62 196 ASN A C 1
ATOM 1625 O O . ASN A 1 196 ? -9.921 20.149 10.760 1.00 86.62 196 ASN A O 1
ATOM 1629 N N . THR A 1 197 ? -9.644 18.491 12.232 1.00 86.69 197 THR A N 1
ATOM 1630 C CA . THR A 1 197 ? -10.735 17.700 11.658 1.00 86.69 197 THR A CA 1
ATOM 1631 C C . THR A 1 197 ? -12.098 18.327 11.957 1.00 86.69 197 THR A C 1
ATOM 1633 O O . THR A 1 197 ? -12.520 18.449 13.105 1.00 86.69 197 THR A O 1
ATOM 1636 N N . ASN A 1 198 ? -12.833 18.685 10.903 1.00 86.19 198 ASN A N 1
ATOM 1637 C CA . ASN A 1 198 ? -14.217 19.168 11.000 1.00 86.19 198 ASN A CA 1
ATOM 1638 C C . ASN A 1 198 ? -15.252 18.035 10.906 1.00 86.19 198 ASN A C 1
ATOM 1640 O O . ASN A 1 198 ? -16.453 18.280 10.982 1.00 86.19 198 ASN A O 1
ATOM 1644 N N . ASN A 1 199 ? -14.808 16.787 10.741 1.00 90.06 199 ASN A N 1
ATOM 1645 C CA . ASN A 1 199 ? -15.695 15.642 10.592 1.00 90.06 199 ASN A CA 1
ATOM 1646 C C . ASN A 1 199 ? -16.140 15.128 11.972 1.00 90.06 199 ASN A C 1
ATOM 1648 O O . ASN A 1 199 ? -15.363 14.506 12.698 1.00 90.06 199 ASN A O 1
ATOM 1652 N N . GLU A 1 200 ? -17.409 15.347 12.320 1.00 92.00 200 GLU A N 1
ATOM 1653 C CA . GLU A 1 200 ? -17.980 14.930 13.610 1.00 92.00 200 GLU A CA 1
ATOM 1654 C C . GLU A 1 200 ? -17.872 13.419 13.864 1.00 92.00 200 GLU A C 1
ATOM 1656 O O . GLU A 1 200 ? -17.650 12.996 14.999 1.00 92.00 200 GLU A O 1
ATOM 1661 N N . THR A 1 201 ? -17.930 12.591 12.816 1.00 92.06 201 THR A N 1
ATOM 1662 C CA . THR A 1 201 ? -17.723 11.139 12.950 1.00 92.06 201 THR A CA 1
ATOM 1663 C C . THR A 1 201 ? -16.295 10.828 13.396 1.00 92.06 201 THR A C 1
ATOM 1665 O O . THR A 1 201 ? -16.085 10.004 14.287 1.00 92.06 201 THR A O 1
ATOM 1668 N N . ILE A 1 202 ? -15.304 11.519 12.823 1.00 93.19 202 ILE A N 1
ATOM 1669 C CA . ILE A 1 202 ? -13.895 11.377 13.211 1.00 93.19 202 ILE A CA 1
ATOM 1670 C C . ILE A 1 202 ? -13.688 11.848 14.653 1.00 93.19 202 ILE A C 1
ATOM 1672 O O . ILE A 1 202 ? -13.068 11.128 15.437 1.00 93.19 202 ILE A O 1
ATOM 1676 N N . LYS A 1 203 ? -14.257 12.999 15.037 1.00 92.69 203 LYS A N 1
ATOM 1677 C CA . LYS A 1 203 ? -14.180 13.505 16.419 1.00 92.69 203 LYS A CA 1
ATOM 1678 C C . LYS A 1 203 ? -14.751 12.502 17.424 1.00 92.69 203 LYS A C 1
ATOM 1680 O O . LYS A 1 203 ? -14.123 12.239 18.449 1.00 92.69 203 LYS A O 1
ATOM 1685 N N . GLN A 1 204 ? -15.905 11.903 17.120 1.00 92.12 204 GLN A N 1
ATOM 1686 C CA . GLN A 1 204 ? -16.520 10.872 17.962 1.00 92.12 204 GLN A CA 1
ATOM 1687 C C . GLN A 1 204 ? -15.638 9.624 18.082 1.00 92.12 204 GLN A C 1
ATOM 1689 O O . GLN A 1 204 ? -15.415 9.141 19.190 1.00 92.12 204 GLN A O 1
ATOM 1694 N N . LEU A 1 205 ? -15.088 9.129 16.971 1.00 91.81 205 LEU A N 1
ATOM 1695 C CA . LEU A 1 205 ? -14.178 7.981 16.983 1.00 91.81 205 LEU A CA 1
ATOM 1696 C C . LEU A 1 205 ? -12.915 8.255 17.817 1.00 91.81 205 LEU A C 1
ATOM 1698 O O . LEU A 1 205 ? -12.528 7.423 18.633 1.00 91.81 205 LEU A O 1
ATOM 1702 N N . ILE A 1 206 ? -12.293 9.429 17.659 1.00 91.62 206 ILE A N 1
ATOM 1703 C CA . ILE A 1 206 ? -11.118 9.828 18.453 1.00 91.62 206 ILE A CA 1
ATOM 1704 C C . ILE A 1 206 ? -11.474 9.890 19.941 1.00 91.62 206 ILE A C 1
ATOM 1706 O O . ILE A 1 206 ? -10.709 9.399 20.776 1.00 91.62 206 ILE A O 1
ATOM 1710 N N . LYS A 1 207 ? -12.644 10.448 20.276 1.00 90.69 207 LYS A N 1
ATOM 1711 C CA . LYS A 1 207 ? -13.146 10.498 21.652 1.00 90.69 207 LYS A CA 1
ATOM 1712 C C . LYS A 1 207 ? -13.346 9.096 22.230 1.00 90.69 207 LYS A C 1
ATOM 1714 O O . LYS A 1 207 ? -12.954 8.874 23.365 1.00 90.69 207 LYS A O 1
ATOM 1719 N N . ASN A 1 208 ? -13.854 8.130 21.463 1.00 90.25 208 ASN A N 1
ATOM 1720 C CA . ASN A 1 208 ? -13.991 6.742 21.932 1.00 90.25 208 ASN A CA 1
ATOM 1721 C C . ASN A 1 208 ? -12.641 6.109 22.312 1.00 90.25 208 ASN A C 1
ATOM 1723 O O . ASN A 1 208 ? -12.579 5.236 23.174 1.00 90.25 208 ASN A O 1
ATOM 1727 N N . TYR A 1 209 ? -11.547 6.578 21.712 1.00 90.75 209 TYR A N 1
ATOM 1728 C CA . TYR A 1 209 ? -10.191 6.119 22.012 1.00 90.75 209 TYR A CA 1
ATOM 1729 C C . TYR A 1 209 ? -9.490 6.947 23.098 1.00 90.75 209 TYR A C 1
ATOM 1731 O O . TYR A 1 209 ? -8.301 6.741 23.350 1.00 90.75 209 TYR A O 1
ATOM 1739 N N . SER A 1 210 ? -10.186 7.870 23.777 1.00 86.62 210 SER A N 1
ATOM 1740 C CA . SER A 1 210 ? -9.605 8.642 24.884 1.00 86.62 210 SER A CA 1
ATOM 1741 C C . SER A 1 210 ? -9.231 7.772 26.082 1.00 86.62 210 SER A C 1
ATOM 1743 O O . SER A 1 210 ? -8.287 8.110 26.790 1.00 86.62 210 SER A O 1
ATOM 1745 N N . ASN A 1 211 ? -9.952 6.663 26.280 1.00 85.81 211 ASN A N 1
ATOM 1746 C CA . ASN A 1 211 ? -9.859 5.800 27.464 1.00 85.81 211 ASN A CA 1
ATOM 1747 C C . ASN A 1 211 ? -8.758 4.734 27.369 1.00 85.81 211 ASN A C 1
ATOM 1749 O O . ASN A 1 211 ? -8.503 4.019 28.333 1.00 85.81 211 ASN A O 1
ATOM 1753 N N . ILE A 1 212 ? -8.102 4.625 26.216 1.00 91.00 212 ILE A N 1
ATOM 1754 C CA . ILE A 1 212 ? -6.946 3.754 26.001 1.00 91.00 212 ILE A CA 1
ATOM 1755 C C . ILE A 1 212 ? -5.687 4.607 25.845 1.00 91.00 212 ILE A C 1
ATOM 1757 O O . ILE A 1 212 ? -5.756 5.797 25.542 1.00 91.00 212 ILE A O 1
ATOM 1761 N N . SER A 1 213 ? -4.514 4.009 26.032 1.00 89.06 213 SER A N 1
ATOM 1762 C CA . SER A 1 213 ? -3.234 4.719 25.971 1.00 89.06 213 SER A CA 1
ATOM 1763 C C . SER A 1 213 ? -2.189 3.956 25.154 1.00 89.06 213 SER A C 1
ATOM 1765 O O . SER A 1 213 ? -2.433 2.860 24.641 1.00 89.06 213 SER A O 1
ATOM 1767 N N . GLY A 1 214 ? -1.022 4.578 24.978 1.00 89.00 214 GLY A N 1
ATOM 1768 C CA . GLY A 1 214 ? 0.118 3.971 24.300 1.00 89.00 214 GLY A CA 1
ATOM 1769 C C . GLY A 1 214 ? -0.170 3.580 22.851 1.00 89.00 214 GLY A C 1
ATOM 1770 O O . GLY A 1 214 ? -0.922 4.244 22.133 1.00 89.00 214 GLY A O 1
ATOM 1771 N N . ILE A 1 215 ? 0.451 2.485 22.413 1.00 88.50 215 ILE A N 1
ATOM 1772 C CA . ILE A 1 215 ? 0.398 2.043 21.017 1.00 88.50 215 ILE A CA 1
ATOM 1773 C C . ILE A 1 215 ? -1.017 1.711 20.537 1.00 88.50 215 ILE A C 1
ATOM 1775 O O . ILE A 1 215 ? -1.333 1.936 19.374 1.00 88.50 215 ILE A O 1
ATOM 1779 N N . ASP A 1 216 ? -1.881 1.211 21.419 1.00 90.94 216 ASP A N 1
ATOM 1780 C CA . ASP A 1 216 ? -3.252 0.848 21.067 1.00 90.94 216 ASP A CA 1
ATOM 1781 C C . ASP A 1 216 ? -4.078 2.068 20.659 1.00 90.94 216 ASP A C 1
ATOM 1783 O O . ASP A 1 216 ? -4.842 1.995 19.693 1.00 90.94 216 ASP A O 1
ATOM 1787 N N . LYS A 1 217 ? -3.892 3.194 21.362 1.00 91.38 217 LYS A N 1
ATOM 1788 C CA . LYS A 1 217 ? -4.479 4.484 20.987 1.00 91.38 217 LYS A CA 1
ATOM 1789 C C . LYS A 1 217 ? -3.870 4.987 19.683 1.00 91.38 217 LYS A C 1
ATOM 1791 O O . LYS A 1 217 ? -4.601 5.308 18.748 1.00 91.38 217 LYS A O 1
ATOM 1796 N N . LYS A 1 218 ? -2.533 5.005 19.611 1.00 90.12 218 LYS A N 1
ATOM 1797 C CA . LYS A 1 218 ? -1.782 5.494 18.446 1.00 90.12 218 LYS A CA 1
ATOM 1798 C C . LYS A 1 218 ? -2.199 4.767 17.160 1.00 90.12 218 LYS A C 1
ATOM 1800 O O . LYS A 1 218 ? -2.588 5.414 16.195 1.00 90.12 218 LYS A O 1
ATOM 1805 N N . ALA A 1 219 ? -2.232 3.437 17.166 1.00 93.81 219 ALA A N 1
ATOM 1806 C CA . ALA A 1 219 ? -2.625 2.625 16.014 1.00 93.81 219 ALA A CA 1
ATOM 1807 C C . ALA A 1 219 ? -4.043 2.943 15.504 1.00 93.81 219 ALA A C 1
ATOM 1809 O O . ALA A 1 219 ? -4.265 3.013 14.296 1.00 93.81 219 ALA A O 1
ATOM 1810 N N . ARG A 1 220 ? -5.006 3.166 16.407 1.00 94.31 220 ARG A N 1
ATOM 1811 C CA . ARG A 1 220 ? -6.401 3.466 16.040 1.00 94.31 220 ARG A CA 1
ATOM 1812 C C . ARG A 1 220 ? -6.570 4.859 15.455 1.00 94.31 220 ARG A C 1
ATOM 1814 O O . ARG A 1 220 ? -7.274 5.010 14.460 1.00 94.31 220 ARG A O 1
ATOM 1821 N N . ILE A 1 221 ? -5.904 5.854 16.038 1.00 93.00 221 ILE A N 1
ATOM 1822 C CA . ILE A 1 221 ? -5.912 7.219 15.502 1.00 93.00 221 ILE A CA 1
ATOM 1823 C C . ILE A 1 221 ? -5.212 7.246 14.140 1.00 93.00 221 ILE A C 1
ATOM 1825 O O . ILE A 1 221 ? -5.763 7.795 13.189 1.00 93.00 221 ILE A O 1
ATOM 1829 N N . LEU A 1 222 ? -4.069 6.563 14.009 1.00 93.12 222 LEU A N 1
ATOM 1830 C CA . LEU A 1 222 ? -3.360 6.436 12.738 1.00 93.12 222 LEU A CA 1
ATOM 1831 C C . LEU A 1 222 ? -4.220 5.748 11.667 1.00 93.12 222 LEU A C 1
ATOM 1833 O O . LEU A 1 222 ? -4.248 6.207 10.532 1.00 93.12 222 LEU A O 1
ATOM 1837 N N . ARG A 1 223 ? -4.983 4.700 12.015 1.00 95.62 223 ARG A N 1
ATOM 1838 C CA . ARG A 1 223 ? -5.961 4.088 11.096 1.00 95.62 223 ARG A CA 1
ATOM 1839 C C . ARG A 1 223 ? -6.963 5.115 10.568 1.00 95.62 223 ARG A C 1
ATOM 1841 O O . ARG A 1 223 ? -7.193 5.140 9.364 1.00 95.62 223 ARG A O 1
ATOM 1848 N N . ILE A 1 224 ? -7.545 5.942 11.440 1.00 95.56 224 ILE A N 1
ATOM 1849 C CA . ILE A 1 224 ? -8.506 6.975 11.018 1.00 95.56 224 ILE A CA 1
ATOM 1850 C C . ILE A 1 224 ? -7.833 7.975 10.078 1.00 95.56 224 ILE A C 1
ATOM 1852 O O . ILE A 1 224 ? -8.370 8.262 9.011 1.00 95.56 224 ILE A O 1
ATOM 1856 N N . TYR A 1 225 ? -6.657 8.469 10.464 1.00 93.75 225 TYR A N 1
ATOM 1857 C CA . TYR A 1 225 ? -5.896 9.436 9.680 1.00 93.75 225 TYR A CA 1
ATOM 1858 C C . TYR A 1 225 ? -5.575 8.911 8.275 1.00 93.75 225 TYR A C 1
ATOM 1860 O O . TYR A 1 225 ? -5.842 9.592 7.284 1.00 93.75 225 TYR A O 1
ATOM 1868 N N . ILE A 1 226 ? -5.073 7.676 8.179 1.00 94.50 226 ILE A N 1
ATOM 1869 C CA . ILE A 1 226 ? -4.726 7.031 6.908 1.00 94.50 226 ILE A CA 1
ATOM 1870 C C . ILE A 1 226 ? -5.967 6.825 6.044 1.00 94.50 226 ILE A C 1
ATOM 1872 O O . ILE A 1 226 ? -5.945 7.171 4.867 1.00 94.50 226 ILE A O 1
ATOM 1876 N N . ILE A 1 227 ? -7.053 6.292 6.612 1.00 96.38 227 ILE A N 1
ATOM 1877 C CA . ILE A 1 227 ? -8.286 6.031 5.859 1.00 96.38 227 ILE A CA 1
ATOM 1878 C C . ILE A 1 227 ? -8.874 7.332 5.317 1.00 96.38 227 ILE A C 1
ATOM 1880 O O . ILE A 1 227 ? -9.196 7.386 4.134 1.00 96.38 227 ILE A O 1
ATOM 1884 N N . GLU A 1 228 ? -8.977 8.382 6.134 1.00 94.44 228 GLU A N 1
ATOM 1885 C CA . GLU A 1 228 ? -9.526 9.664 5.681 1.00 94.44 228 GLU A CA 1
ATOM 1886 C C . GLU A 1 228 ? -8.645 10.305 4.605 1.00 94.44 228 GLU A C 1
ATOM 1888 O O . GLU A 1 228 ? -9.139 10.763 3.574 1.00 94.44 228 GLU A O 1
ATOM 1893 N N . THR A 1 229 ? -7.328 10.285 4.810 1.00 93.69 229 THR A N 1
ATOM 1894 C CA . THR A 1 229 ? -6.365 10.858 3.866 1.00 93.69 229 THR A CA 1
ATOM 1895 C C . THR A 1 229 ? -6.407 10.136 2.521 1.00 93.69 229 THR A C 1
ATOM 1897 O O . THR A 1 229 ? -6.571 10.770 1.478 1.00 93.69 229 THR A O 1
ATOM 1900 N N . LEU A 1 230 ? -6.331 8.803 2.532 1.00 96.19 230 LEU A N 1
ATOM 1901 C CA . LEU A 1 230 ? -6.388 7.998 1.314 1.00 96.19 230 LEU A CA 1
ATOM 1902 C C . LEU A 1 230 ? -7.752 8.089 0.632 1.00 96.19 230 LEU A C 1
ATOM 1904 O O . LEU A 1 230 ? -7.798 8.195 -0.589 1.00 96.19 230 LEU A O 1
ATOM 1908 N N . ARG A 1 231 ? -8.855 8.114 1.389 1.00 95.12 231 ARG A N 1
ATOM 1909 C CA . ARG A 1 231 ? -10.193 8.343 0.830 1.00 95.12 231 ARG A CA 1
ATOM 1910 C C . ARG A 1 231 ? -10.215 9.631 0.007 1.00 95.12 231 ARG A C 1
ATOM 1912 O O . ARG A 1 231 ? -10.634 9.599 -1.147 1.00 95.12 231 ARG A O 1
ATOM 1919 N N . ASN A 1 232 ? -9.713 10.729 0.570 1.00 93.44 232 ASN A N 1
ATOM 1920 C CA . ASN A 1 232 ? -9.675 12.019 -0.116 1.00 93.44 232 ASN A CA 1
ATOM 1921 C C . ASN A 1 232 ? -8.798 11.976 -1.375 1.00 93.44 232 ASN A C 1
ATOM 1923 O O . ASN A 1 232 ? -9.184 12.534 -2.400 1.00 93.44 232 ASN A O 1
ATOM 1927 N N . PHE A 1 233 ? -7.650 11.293 -1.333 1.00 95.62 233 PHE A N 1
ATOM 1928 C CA . PHE A 1 233 ? -6.774 11.177 -2.505 1.00 95.62 233 PHE A CA 1
ATOM 1929 C C . PHE A 1 233 ? -7.432 10.373 -3.624 1.00 95.62 233 PHE A C 1
ATOM 1931 O O . PHE A 1 233 ? -7.478 10.833 -4.759 1.00 95.62 233 PHE A O 1
ATOM 1938 N N . PHE A 1 234 ? -7.986 9.204 -3.310 1.00 95.38 234 PHE A N 1
ATOM 1939 C CA . PHE A 1 234 ? -8.662 8.366 -4.298 1.00 95.38 234 PHE A CA 1
ATOM 1940 C C . PHE A 1 234 ? -9.852 9.103 -4.924 1.00 95.38 234 PHE A C 1
ATOM 1942 O O . PHE A 1 234 ? -9.945 9.140 -6.146 1.00 95.38 234 PHE A O 1
ATOM 1949 N N . GLN A 1 235 ? -10.698 9.766 -4.122 1.00 93.12 235 GLN A N 1
ATOM 1950 C CA . GLN A 1 235 ? -11.826 10.549 -4.647 1.00 93.12 235 GLN A CA 1
ATOM 1951 C C . GLN A 1 235 ? -11.359 11.703 -5.549 1.00 93.12 235 GLN A C 1
ATOM 1953 O O . GLN A 1 235 ? -11.961 11.934 -6.596 1.00 93.12 235 GLN A O 1
ATOM 1958 N N . HIS A 1 236 ? -10.282 12.403 -5.172 1.00 92.94 236 HIS A N 1
ATOM 1959 C CA . HIS A 1 236 ? -9.696 13.476 -5.981 1.00 92.94 236 HIS A CA 1
ATOM 1960 C C . HIS A 1 236 ? -9.203 12.976 -7.349 1.00 92.94 236 HIS A C 1
ATOM 1962 O O . HIS A 1 236 ? -9.361 13.663 -8.356 1.00 92.94 236 HIS A O 1
ATOM 1968 N N . TYR A 1 237 ? -8.651 11.763 -7.394 1.00 93.12 237 TYR A N 1
ATOM 1969 C CA . TYR A 1 237 ? -8.163 11.128 -8.619 1.00 93.12 237 TYR A CA 1
ATOM 1970 C C . TYR A 1 237 ? -9.174 10.168 -9.263 1.00 93.12 237 TYR A C 1
ATOM 1972 O O . TYR A 1 237 ? -8.778 9.317 -10.048 1.00 93.12 237 TYR A O 1
ATOM 1980 N N . GLU A 1 238 ? -10.470 10.337 -8.994 1.00 92.62 238 GLU A N 1
ATOM 1981 C CA . GLU A 1 238 ? -11.567 9.620 -9.669 1.00 92.62 238 GLU A CA 1
ATOM 1982 C C . GLU A 1 238 ? -11.640 8.103 -9.409 1.00 92.62 238 GLU A C 1
ATOM 1984 O O . GLU A 1 238 ? -12.145 7.325 -10.218 1.00 92.62 238 GLU A O 1
ATOM 1989 N N . TYR A 1 239 ? -11.184 7.673 -8.235 1.00 93.25 239 TYR A N 1
ATOM 1990 C CA . TYR A 1 239 ? -11.323 6.299 -7.765 1.00 93.25 239 TYR A CA 1
ATOM 1991 C C . TYR A 1 239 ? -12.309 6.209 -6.608 1.00 93.25 239 TYR A C 1
ATOM 1993 O O . TYR A 1 239 ? -12.291 7.029 -5.690 1.00 93.25 239 TYR A O 1
ATOM 2001 N N . ILE A 1 240 ? -13.120 5.152 -6.606 1.00 92.69 240 ILE A N 1
ATOM 2002 C CA . ILE A 1 240 ? -13.856 4.689 -5.429 1.00 92.69 240 ILE A CA 1
ATOM 2003 C C . ILE A 1 240 ? -12.901 3.784 -4.644 1.00 92.69 240 ILE A C 1
ATOM 2005 O O . ILE A 1 240 ? -12.597 2.680 -5.114 1.00 92.69 240 ILE A O 1
ATOM 2009 N N . PRO A 1 241 ? -12.397 4.211 -3.472 1.00 94.44 241 PRO A N 1
ATOM 2010 C CA . PRO A 1 241 ? -11.618 3.326 -2.631 1.00 94.44 241 PRO A CA 1
ATOM 2011 C C . PRO A 1 241 ? -12.540 2.369 -1.874 1.00 94.44 241 PRO A C 1
ATOM 2013 O O . PRO A 1 241 ? -13.605 2.750 -1.387 1.00 94.44 241 PRO A O 1
ATOM 2016 N N . ARG A 1 242 ? -12.082 1.131 -1.702 1.00 94.62 242 ARG A N 1
ATOM 2017 C CA . ARG A 1 242 ? -12.675 0.141 -0.806 1.00 94.62 242 ARG A CA 1
ATOM 2018 C C . ARG A 1 242 ? -11.605 -0.426 0.114 1.00 94.62 242 ARG A C 1
ATOM 2020 O O . ARG A 1 242 ? -10.756 -1.204 -0.304 1.00 94.62 242 ARG A O 1
ATOM 2027 N N . PHE A 1 243 ? -11.680 -0.087 1.388 1.00 97.12 243 PHE A N 1
ATOM 2028 C CA . PHE A 1 243 ? -10.785 -0.579 2.422 1.00 97.12 243 PHE A CA 1
ATOM 2029 C C . PHE A 1 243 ? -11.311 -1.892 2.991 1.00 97.12 243 PHE A C 1
ATOM 2031 O O . PHE A 1 243 ? -12.481 -2.002 3.382 1.00 97.12 243 PHE A O 1
ATOM 2038 N N . LEU A 1 244 ? -10.430 -2.881 3.071 1.00 97.25 244 LEU A N 1
ATOM 2039 C CA . LEU A 1 244 ? -10.659 -4.095 3.844 1.00 97.25 244 LEU A CA 1
ATOM 2040 C C . LEU A 1 244 ? -10.257 -3.857 5.315 1.00 97.25 244 LEU A C 1
ATOM 2042 O O . LEU A 1 244 ? -9.580 -2.867 5.613 1.00 97.25 244 LEU A O 1
ATOM 2046 N N . PRO A 1 245 ? -10.660 -4.743 6.247 1.00 97.44 245 PRO A N 1
ATOM 2047 C CA . PRO A 1 245 ? -10.271 -4.620 7.648 1.00 97.44 245 PRO A CA 1
ATOM 2048 C C . PRO A 1 245 ? -8.752 -4.500 7.827 1.00 97.44 245 PRO A C 1
ATOM 2050 O O . PRO A 1 245 ? -7.985 -5.262 7.240 1.00 97.44 245 PRO A O 1
ATOM 2053 N N . THR A 1 246 ? -8.316 -3.546 8.650 1.00 98.12 246 THR A N 1
ATOM 2054 C CA . THR A 1 246 ? -6.890 -3.297 8.894 1.00 98.12 246 THR A CA 1
ATOM 2055 C C . THR A 1 246 ? -6.270 -4.418 9.728 1.00 98.12 246 THR A C 1
ATOM 2057 O O . THR A 1 246 ? -6.821 -4.817 10.762 1.00 98.12 246 THR A O 1
ATOM 2060 N N . ILE A 1 247 ? -5.087 -4.877 9.321 1.00 98.44 247 ILE A N 1
ATOM 2061 C CA . ILE A 1 247 ? -4.298 -5.856 10.072 1.00 98.44 247 ILE A CA 1
ATOM 2062 C C . ILE A 1 247 ? -3.223 -5.116 10.870 1.00 98.44 247 ILE A C 1
ATOM 2064 O O . ILE A 1 247 ? -2.432 -4.364 10.310 1.00 98.44 247 ILE A O 1
ATOM 2068 N N . GLN A 1 248 ? -3.169 -5.346 12.177 1.00 97.31 248 GLN A N 1
ATOM 2069 C CA . GLN A 1 248 ? -2.108 -4.892 13.065 1.00 97.31 248 GLN A CA 1
ATOM 2070 C C . GLN A 1 248 ? -1.237 -6.083 13.471 1.00 97.31 248 GLN A C 1
ATOM 2072 O O . GLN A 1 248 ? -1.737 -7.085 13.985 1.00 97.31 248 GLN A O 1
ATOM 2077 N N . TYR A 1 249 ? 0.079 -5.987 13.294 1.00 95.81 249 TYR A N 1
ATOM 2078 C CA . TYR A 1 249 ? 0.990 -7.076 13.652 1.00 95.81 249 TYR A CA 1
ATOM 2079 C C . TYR A 1 249 ? 2.358 -6.582 14.129 1.00 95.81 249 TYR A C 1
ATOM 2081 O O . TYR A 1 249 ? 2.703 -5.405 14.017 1.00 95.81 249 TYR A O 1
ATOM 2089 N N . LYS A 1 250 ? 3.146 -7.508 14.686 1.00 94.06 250 LYS A N 1
ATOM 2090 C CA . LYS A 1 250 ? 4.548 -7.270 15.042 1.00 94.06 250 LYS A CA 1
ATOM 2091 C C . LYS A 1 250 ? 5.463 -7.587 13.862 1.00 94.06 250 LYS A C 1
ATOM 2093 O O . LYS A 1 250 ? 5.562 -8.745 13.440 1.00 94.06 250 LYS A O 1
ATOM 2098 N N . GLY A 1 251 ? 6.099 -6.552 13.326 1.00 90.88 251 GLY A N 1
ATOM 2099 C CA . GLY A 1 251 ? 7.125 -6.631 12.293 1.00 90.88 251 GLY A CA 1
ATOM 2100 C C . GLY A 1 251 ? 8.507 -6.967 12.854 1.00 90.88 251 GLY A C 1
ATOM 2101 O O . GLY A 1 251 ? 8.676 -7.291 14.034 1.00 90.88 251 GLY A O 1
ATOM 2102 N N . THR A 1 252 ? 9.515 -6.873 11.991 1.00 86.06 252 THR A N 1
ATOM 2103 C CA . THR A 1 252 ? 10.926 -7.035 12.365 1.00 86.06 252 THR A CA 1
ATOM 2104 C C . THR A 1 252 ? 11.316 -6.006 13.430 1.00 86.06 252 THR A C 1
ATOM 2106 O O . THR A 1 252 ? 10.855 -4.866 13.406 1.00 86.06 252 THR A O 1
ATOM 2109 N N . GLY A 1 253 ? 12.109 -6.422 14.422 1.00 85.44 253 GLY A N 1
ATOM 2110 C CA . GLY A 1 253 ? 12.457 -5.568 15.565 1.00 85.44 253 GLY A CA 1
ATOM 2111 C C . GLY A 1 253 ? 11.286 -5.261 16.509 1.00 85.44 253 GLY A C 1
ATOM 2112 O O . GLY A 1 253 ? 11.339 -4.273 17.232 1.00 85.44 253 GLY A O 1
ATOM 2113 N N . ASN A 1 254 ? 10.217 -6.072 16.499 1.00 87.50 254 ASN A N 1
ATOM 2114 C CA . ASN A 1 254 ? 9.010 -5.888 17.322 1.00 87.50 254 ASN A CA 1
ATOM 2115 C C . ASN A 1 254 ? 8.257 -4.564 17.057 1.00 87.50 254 ASN A C 1
ATOM 2117 O O . ASN A 1 254 ? 7.435 -4.122 17.872 1.00 87.50 254 ASN A O 1
ATOM 2121 N N . ALA A 1 255 ? 8.511 -3.946 15.899 1.00 90.12 255 ALA A N 1
ATOM 2122 C CA . ALA A 1 255 ? 7.791 -2.767 15.446 1.00 90.12 255 ALA A CA 1
ATOM 2123 C C . ALA A 1 255 ? 6.300 -3.093 15.290 1.00 90.12 255 ALA A C 1
ATOM 2125 O O . ALA A 1 255 ? 5.930 -4.153 14.786 1.00 90.12 255 ALA A O 1
ATOM 2126 N N . ASN A 1 256 ? 5.435 -2.185 15.732 1.00 93.06 256 ASN A N 1
ATOM 2127 C CA . ASN A 1 256 ? 4.005 -2.300 15.477 1.00 93.06 256 ASN A CA 1
ATOM 2128 C C . ASN A 1 256 ? 3.740 -1.818 14.060 1.00 93.06 256 ASN A C 1
ATOM 2130 O O . ASN A 1 256 ? 4.137 -0.707 13.721 1.00 93.06 256 ASN A O 1
ATOM 2134 N N . ILE A 1 257 ? 3.094 -2.647 13.255 1.00 95.12 257 ILE A N 1
ATOM 2135 C CA . ILE A 1 257 ? 2.837 -2.381 11.845 1.00 95.12 257 ILE A CA 1
ATOM 2136 C C . ILE A 1 257 ? 1.332 -2.401 11.610 1.00 95.12 257 ILE A C 1
ATOM 2138 O O . ILE A 1 257 ? 0.638 -3.258 12.163 1.00 95.12 257 ILE A O 1
ATOM 2142 N N . LEU A 1 258 ? 0.848 -1.469 10.792 1.00 96.94 258 LEU A N 1
ATOM 2143 C CA . LEU A 1 258 ? -0.489 -1.504 10.213 1.00 96.94 258 LEU A CA 1
ATOM 2144 C C . LEU A 1 258 ? -0.376 -1.866 8.737 1.00 96.94 258 LEU A C 1
ATOM 2146 O O . LEU A 1 258 ? 0.399 -1.258 8.003 1.00 96.94 258 LEU A O 1
ATOM 2150 N N . HIS A 1 259 ? -1.165 -2.844 8.319 1.00 97.75 259 HIS A N 1
ATOM 2151 C CA . HIS A 1 259 ? -1.318 -3.242 6.932 1.00 97.75 259 HIS A CA 1
ATOM 2152 C C . HIS A 1 259 ? -2.747 -2.947 6.488 1.00 97.75 259 HIS A C 1
ATOM 2154 O O . HIS A 1 259 ? -3.722 -3.463 7.049 1.00 97.75 259 HIS A O 1
ATOM 2160 N N . PHE A 1 260 ? -2.852 -2.085 5.487 1.00 98.25 260 PHE A N 1
ATOM 2161 C CA . PHE A 1 260 ? -4.084 -1.701 4.828 1.00 98.25 260 PHE A CA 1
ATOM 2162 C C . PHE A 1 260 ? -4.155 -2.406 3.481 1.00 98.25 260 PHE A C 1
ATOM 2164 O O . PHE A 1 260 ? -3.164 -2.513 2.760 1.00 98.25 260 PHE A O 1
ATOM 2171 N N . THR A 1 261 ? -5.355 -2.845 3.126 1.00 98.50 261 THR A N 1
ATOM 2172 C CA . THR A 1 261 ? -5.665 -3.285 1.770 1.00 98.50 261 THR A CA 1
ATOM 2173 C C . THR A 1 261 ? -6.760 -2.380 1.235 1.00 98.50 261 THR A C 1
ATOM 2175 O O . THR A 1 261 ? -7.835 -2.295 1.836 1.00 98.50 261 THR A O 1
ATOM 2178 N N . VAL A 1 262 ? -6.476 -1.696 0.133 1.00 97.75 262 VAL A N 1
ATOM 2179 C CA . VAL A 1 262 ? -7.392 -0.759 -0.520 1.00 97.75 262 VAL A CA 1
ATOM 2180 C C . VAL A 1 262 ? -7.607 -1.217 -1.950 1.00 97.75 262 VAL A C 1
ATOM 2182 O O . VAL A 1 262 ? -6.649 -1.439 -2.678 1.00 97.75 262 VAL A O 1
ATOM 2185 N N . ILE A 1 263 ? -8.856 -1.364 -2.359 1.00 95.88 263 ILE A N 1
ATOM 2186 C CA . ILE A 1 263 ? -9.218 -1.672 -3.739 1.00 95.88 263 ILE A CA 1
ATOM 2187 C C . ILE A 1 263 ? -9.675 -0.373 -4.387 1.00 95.88 263 ILE A C 1
ATOM 2189 O O . ILE A 1 263 ? -10.594 0.273 -3.887 1.00 95.88 263 ILE A O 1
ATOM 2193 N N . GLY A 1 264 ? -9.003 0.031 -5.459 1.00 94.94 264 GLY A N 1
ATOM 2194 C CA . GLY A 1 264 ? -9.346 1.201 -6.257 1.00 94.94 264 GLY A CA 1
ATOM 2195 C C . GLY A 1 264 ? -10.140 0.785 -7.484 1.00 94.94 264 GLY A C 1
ATOM 2196 O O . GLY A 1 264 ? -9.733 -0.121 -8.209 1.00 94.94 264 GLY A O 1
ATOM 2197 N N . THR A 1 265 ? -11.274 1.440 -7.711 1.00 92.94 265 THR A N 1
ATOM 2198 C CA . THR A 1 265 ? -12.084 1.270 -8.926 1.00 92.94 265 THR A CA 1
ATOM 2199 C C . THR A 1 265 ? -12.298 2.635 -9.552 1.00 92.94 265 THR A C 1
ATOM 2201 O O . THR A 1 265 ? -12.867 3.507 -8.891 1.00 92.94 265 THR A O 1
ATOM 2204 N N . ARG A 1 266 ? -11.818 2.845 -10.781 1.00 90.62 266 ARG A N 1
ATOM 2205 C CA . ARG A 1 266 ? -12.058 4.096 -11.502 1.00 90.62 266 ARG A CA 1
ATOM 2206 C C . ARG A 1 266 ? -13.547 4.244 -11.785 1.00 90.62 266 ARG A C 1
ATOM 2208 O O . ARG A 1 266 ? -14.214 3.277 -12.148 1.00 90.62 266 ARG A O 1
ATOM 2215 N N . THR A 1 267 ? -14.056 5.451 -11.605 1.00 85.25 267 THR A N 1
ATOM 2216 C CA . THR A 1 267 ? -15.424 5.815 -11.967 1.00 85.25 267 THR A CA 1
ATOM 2217 C C . THR A 1 267 ? -15.421 7.203 -12.568 1.00 85.25 267 THR A C 1
ATOM 2219 O O . THR A 1 267 ? -14.590 8.039 -12.217 1.00 85.25 267 THR A O 1
ATOM 2222 N N . GLU A 1 268 ? -16.394 7.477 -13.424 1.00 78.75 268 GLU A N 1
ATOM 2223 C CA . GLU A 1 268 ? -16.655 8.851 -13.814 1.00 78.75 268 GLU A CA 1
ATOM 2224 C C . GLU A 1 268 ? -17.151 9.651 -12.597 1.00 78.75 268 GLU A C 1
ATOM 2226 O O . GLU A 1 268 ? -17.892 9.114 -11.755 1.00 78.75 268 GLU A O 1
ATOM 2231 N N . PRO A 1 269 ? -16.742 10.924 -12.468 1.00 76.38 269 PRO A N 1
ATOM 2232 C CA . PRO A 1 269 ? -17.330 11.826 -11.497 1.00 76.38 269 PRO A CA 1
ATOM 2233 C C . PRO A 1 269 ? -18.836 11.949 -11.725 1.00 76.38 269 PRO A C 1
ATOM 2235 O O . PRO A 1 269 ? -19.339 11.903 -12.844 1.00 76.38 269 PRO A O 1
ATOM 2238 N N . THR A 1 270 ? -19.572 12.181 -10.648 1.00 73.50 270 THR A N 1
ATOM 2239 C CA . THR A 1 270 ? -20.993 12.541 -10.740 1.00 73.50 270 THR A CA 1
ATOM 2240 C C . THR A 1 270 ? -21.169 13.912 -11.396 1.00 73.50 270 THR A C 1
ATOM 2242 O O . THR A 1 270 ? -20.208 14.664 -11.537 1.00 73.50 270 THR A O 1
ATOM 2245 N N . ALA A 1 271 ? -22.408 14.308 -11.715 1.00 69.00 271 ALA A N 1
ATOM 2246 C CA . ALA A 1 271 ? -22.707 15.642 -12.258 1.00 69.00 271 ALA A CA 1
ATOM 2247 C C . ALA A 1 271 ? -22.190 16.810 -11.380 1.00 69.00 271 ALA A C 1
ATOM 2249 O O . ALA A 1 271 ? -22.012 17.918 -11.875 1.00 69.00 271 ALA A O 1
ATOM 2250 N N . GLY A 1 272 ? -21.918 16.567 -10.090 1.00 68.06 272 GLY A N 1
ATOM 2251 C CA . GLY A 1 272 ? -21.276 17.520 -9.176 1.00 68.06 272 GLY A CA 1
ATOM 2252 C C . GLY A 1 272 ? -19.746 17.419 -9.099 1.00 68.06 272 GLY A C 1
ATOM 2253 O O . GLY A 1 272 ? -19.158 17.980 -8.179 1.00 68.06 272 GLY A O 1
ATOM 2254 N N . GLY A 1 273 ? -19.099 16.659 -9.985 1.00 67.00 273 GLY A N 1
ATOM 2255 C CA . GLY A 1 273 ? -17.646 16.466 -10.012 1.00 67.00 273 GLY A CA 1
ATOM 2256 C C . GLY A 1 273 ? -17.093 15.619 -8.861 1.00 67.00 273 GLY A C 1
ATOM 2257 O O . GLY A 1 273 ? -15.892 15.637 -8.613 1.00 67.00 273 GLY A O 1
ATOM 2258 N N . THR A 1 274 ? -17.945 14.890 -8.132 1.00 71.62 274 THR A N 1
ATOM 2259 C CA . THR A 1 274 ? -17.522 14.095 -6.966 1.00 71.62 274 THR A CA 1
ATOM 2260 C C . THR A 1 274 ? -17.662 12.604 -7.220 1.00 71.62 274 THR A C 1
ATOM 2262 O O . THR A 1 274 ? -18.650 12.153 -7.802 1.00 71.62 274 THR A O 1
ATOM 2265 N N . VAL A 1 275 ? -16.686 11.829 -6.751 1.00 81.12 275 VAL A N 1
ATOM 2266 C CA . VAL A 1 275 ? -16.773 10.369 -6.697 1.00 81.12 275 VAL A CA 1
ATOM 2267 C C . VAL A 1 275 ? -17.408 9.943 -5.381 1.00 81.12 275 VAL A C 1
ATOM 2269 O O . VAL A 1 275 ? -16.958 10.353 -4.310 1.00 81.12 275 VAL A O 1
ATOM 2272 N N . TYR A 1 276 ? -18.455 9.118 -5.441 1.00 80.00 276 TYR A N 1
ATOM 2273 C CA . TYR A 1 276 ? -19.136 8.646 -4.238 1.00 80.00 276 TYR A CA 1
ATOM 2274 C C . TYR A 1 276 ? -18.298 7.624 -3.469 1.00 80.00 276 TYR A C 1
ATOM 2276 O O . TYR A 1 276 ? -17.740 6.682 -4.019 1.00 80.00 276 TYR A O 1
ATOM 2284 N N . TRP A 1 277 ? -18.270 7.799 -2.153 1.00 85.94 277 TRP A N 1
ATOM 2285 C CA . TRP A 1 277 ? -17.696 6.855 -1.206 1.00 85.94 277 TRP A CA 1
ATOM 2286 C C . TRP A 1 277 ? -18.819 6.048 -0.548 1.00 85.94 277 TRP A C 1
ATOM 2288 O O . TRP A 1 277 ? -19.812 6.613 -0.089 1.00 85.94 277 TRP A O 1
ATOM 2298 N N . HIS A 1 278 ? -18.671 4.723 -0.515 1.00 85.44 278 HIS A N 1
ATOM 2299 C CA . HIS A 1 278 ? -19.752 3.807 -0.133 1.00 85.44 278 HIS A CA 1
ATOM 2300 C C . HIS A 1 278 ? -19.570 3.139 1.239 1.00 85.44 278 HIS A C 1
ATOM 2302 O O . HIS A 1 278 ? -20.460 2.413 1.685 1.00 85.44 278 HIS A O 1
ATOM 2308 N N . GLN A 1 279 ? -18.440 3.342 1.923 1.00 90.50 279 GLN A N 1
ATOM 2309 C CA . GLN A 1 279 ? -18.207 2.740 3.239 1.00 90.50 279 GLN A CA 1
ATOM 2310 C C . GLN A 1 279 ? -18.578 3.699 4.369 1.00 90.50 279 GLN A C 1
ATOM 2312 O O . GLN A 1 279 ? -18.124 4.830 4.422 1.00 90.50 279 GLN A O 1
ATOM 2317 N N . ASP A 1 280 ? -19.350 3.250 5.349 1.00 92.12 280 ASP A N 1
ATOM 2318 C CA . ASP A 1 280 ? -19.547 4.063 6.547 1.00 92.12 280 ASP A CA 1
ATOM 2319 C C . ASP A 1 280 ? -18.230 4.179 7.341 1.00 92.12 280 ASP A C 1
ATOM 2321 O O . ASP A 1 280 ? -17.649 3.168 7.754 1.00 92.12 280 ASP A O 1
ATOM 2325 N N . LEU A 1 281 ? -17.749 5.412 7.543 1.00 92.31 281 LEU A N 1
ATOM 2326 C CA . LEU A 1 281 ? -16.465 5.676 8.199 1.00 92.31 281 LEU A CA 1
ATOM 2327 C C . LEU A 1 281 ? -16.483 5.219 9.660 1.00 92.31 281 LEU A C 1
ATOM 2329 O O . LEU A 1 281 ? -15.492 4.666 10.135 1.00 92.31 281 LEU A O 1
ATOM 2333 N N . LYS A 1 282 ? -17.613 5.401 10.360 1.00 93.25 282 LYS A N 1
ATOM 2334 C CA . LYS A 1 282 ? -17.777 4.963 11.753 1.00 93.25 282 LYS A CA 1
ATOM 2335 C C . LYS A 1 282 ? -17.616 3.451 11.867 1.00 93.25 282 LYS A C 1
ATOM 2337 O O . LYS A 1 282 ? -16.853 2.982 12.706 1.00 93.25 282 LYS A O 1
ATOM 2342 N N . THR A 1 283 ? -18.284 2.701 10.997 1.00 93.00 283 THR A N 1
ATOM 2343 C CA . THR A 1 283 ? -18.207 1.239 10.950 1.00 93.00 283 THR A CA 1
ATOM 2344 C C . THR A 1 283 ? -16.800 0.782 10.583 1.00 93.00 283 THR A C 1
ATOM 2346 O O . THR A 1 283 ? -16.221 -0.026 11.300 1.00 93.00 283 THR A O 1
ATOM 2349 N N . LEU A 1 284 ? -16.212 1.312 9.506 1.00 94.56 284 LEU A N 1
ATOM 2350 C CA . LEU A 1 284 ? -14.883 0.904 9.041 1.00 94.56 284 LEU A CA 1
ATOM 2351 C C . LEU A 1 284 ? -13.792 1.182 10.089 1.00 94.56 284 LEU A C 1
ATOM 2353 O O . LEU A 1 284 ? -13.008 0.298 10.431 1.00 94.56 284 LEU A O 1
ATOM 2357 N N . CYS A 1 285 ? -13.757 2.399 10.632 1.00 95.50 285 CYS A N 1
ATOM 2358 C CA . CYS A 1 285 ? -12.765 2.802 11.626 1.00 95.50 285 CYS A CA 1
ATOM 2359 C C . CYS A 1 285 ? -13.087 2.321 13.045 1.00 95.50 285 CYS A C 1
ATOM 2361 O O . CYS A 1 285 ? -12.220 2.445 13.909 1.00 95.50 285 CYS A O 1
ATOM 2363 N N . GLY A 1 286 ? -14.296 1.812 13.293 1.00 94.56 286 GLY A N 1
ATOM 2364 C CA . GLY A 1 286 ? -14.742 1.220 14.558 1.00 94.56 286 GLY A CA 1
ATOM 2365 C C . GLY A 1 286 ? -14.686 -0.310 14.577 1.00 94.56 286 GLY A C 1
ATOM 2366 O O . GLY A 1 286 ? -15.164 -0.925 15.524 1.00 94.56 286 GLY A O 1
ATOM 2367 N N . GLN A 1 287 ? -14.141 -0.952 13.542 1.00 96.12 287 GLN A N 1
ATOM 2368 C CA . GLN A 1 287 ? -13.910 -2.397 13.531 1.00 96.12 287 GLN A CA 1
ATOM 2369 C C . GLN A 1 287 ? -12.711 -2.789 14.397 1.00 96.12 287 GLN A C 1
ATOM 2371 O O . GLN A 1 287 ? -11.716 -2.061 14.479 1.00 96.12 287 GLN A O 1
ATOM 2376 N N . LYS A 1 288 ? -12.750 -3.996 14.964 1.00 97.44 288 LYS A N 1
ATOM 2377 C CA . LYS A 1 288 ? -11.576 -4.616 15.589 1.00 97.44 288 LYS A CA 1
ATOM 2378 C C . LYS A 1 288 ? -10.449 -4.771 14.567 1.00 97.44 288 LYS A C 1
ATOM 2380 O O . LYS A 1 288 ? -10.685 -5.148 13.417 1.00 97.44 288 LYS A O 1
ATOM 2385 N N . PHE A 1 289 ? -9.213 -4.525 14.997 1.00 97.75 289 PHE A N 1
ATOM 2386 C CA . PHE A 1 289 ? -8.040 -4.897 14.205 1.00 97.75 289 PHE A CA 1
ATOM 2387 C C . PHE A 1 289 ? -7.945 -6.414 14.062 1.00 97.75 289 PHE A C 1
ATOM 2389 O O . PHE A 1 289 ? -8.226 -7.160 15.003 1.00 97.75 289 PHE A O 1
ATOM 2396 N N . ILE A 1 290 ? -7.474 -6.863 12.904 1.00 98.38 290 ILE A N 1
ATOM 2397 C CA . ILE A 1 290 ? -7.023 -8.241 12.709 1.00 98.38 290 ILE A CA 1
ATOM 2398 C C . ILE A 1 290 ? -5.563 -8.336 13.161 1.00 98.38 290 ILE A C 1
ATOM 2400 O O . ILE A 1 290 ? -4.802 -7.391 12.995 1.00 98.38 290 ILE A O 1
ATOM 2404 N N . THR A 1 291 ? -5.140 -9.465 13.715 1.00 97.88 291 THR A N 1
ATOM 2405 C CA . THR A 1 291 ? -3.728 -9.767 13.971 1.00 97.88 291 THR A CA 1
ATOM 2406 C C . THR A 1 291 ? -3.421 -11.226 13.664 1.00 97.88 291 THR A C 1
ATOM 2408 O O . THR A 1 291 ? -4.335 -12.026 13.458 1.00 97.88 291 THR A O 1
ATOM 2411 N N . VAL A 1 292 ? -2.136 -11.573 13.626 1.00 97.25 292 VAL A N 1
ATOM 2412 C CA . 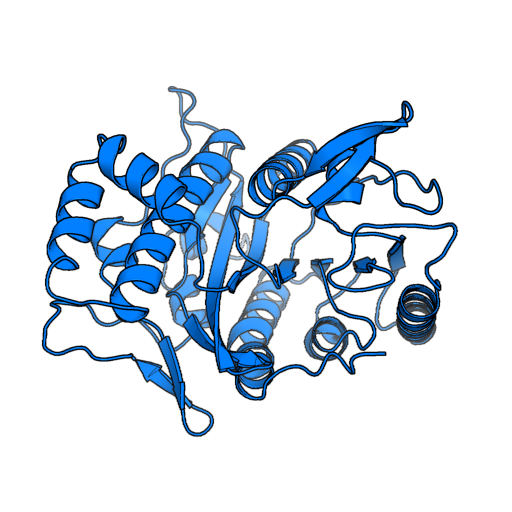VAL A 1 292 ? -1.667 -12.948 13.435 1.00 97.25 292 VAL A CA 1
ATOM 2413 C C . VAL A 1 292 ? -1.256 -13.516 14.787 1.00 97.25 292 VAL A C 1
ATOM 2415 O O . VAL A 1 292 ? -0.381 -12.967 15.460 1.00 97.25 292 VAL A O 1
ATOM 2418 N N . LYS A 1 293 ? -1.875 -14.627 15.188 1.00 95.38 293 LYS A N 1
ATOM 2419 C CA . LYS A 1 293 ? -1.498 -15.389 16.383 1.00 95.38 293 LYS A CA 1
ATOM 2420 C C . LYS A 1 293 ? -1.592 -16.874 16.070 1.00 95.38 293 LYS A C 1
ATOM 2422 O O . LYS A 1 293 ? -2.632 -17.320 15.605 1.00 95.38 293 LYS A O 1
ATOM 2427 N N . ASN A 1 294 ? -0.525 -17.621 16.355 1.00 93.25 294 ASN A N 1
ATOM 2428 C CA . ASN A 1 294 ? -0.453 -19.067 16.121 1.00 93.25 294 ASN A CA 1
ATOM 2429 C C . ASN A 1 294 ? -0.885 -19.458 14.695 1.00 93.25 294 ASN A C 1
ATOM 2431 O O . ASN A 1 294 ? -1.717 -20.341 14.534 1.00 93.25 294 ASN A O 1
ATOM 2435 N N . GLU A 1 295 ? -0.362 -18.750 13.684 1.00 93.50 295 GLU A N 1
ATOM 2436 C CA . GLU A 1 295 ? -0.669 -19.006 12.263 1.00 93.50 295 GLU A CA 1
ATOM 2437 C C . GLU A 1 295 ? -2.171 -18.948 11.937 1.00 93.50 295 GLU A C 1
ATOM 2439 O O . GLU A 1 295 ? -2.677 -19.643 11.061 1.00 93.50 295 GLU A O 1
ATOM 2444 N N . ALA A 1 296 ? -2.898 -18.080 12.639 1.00 97.06 296 ALA A N 1
ATOM 2445 C CA . ALA A 1 296 ? -4.284 -17.771 12.349 1.00 97.06 296 ALA A CA 1
ATOM 2446 C C . ALA A 1 296 ? -4.527 -16.264 12.435 1.00 97.06 296 ALA A C 1
ATOM 2448 O O . ALA A 1 296 ? -3.940 -15.560 13.267 1.00 97.06 296 ALA A O 1
ATOM 2449 N N . PHE A 1 297 ? -5.442 -15.777 11.596 1.00 98.38 297 PHE A N 1
ATOM 2450 C CA . PHE A 1 297 ? -6.019 -14.456 11.790 1.00 98.38 297 PHE A CA 1
ATOM 2451 C C . PHE A 1 297 ? -6.981 -14.490 12.972 1.00 98.38 297 PHE A C 1
ATOM 2453 O O . PHE A 1 297 ? -7.887 -15.319 13.027 1.00 98.38 297 PHE A O 1
ATOM 2460 N N . ILE A 1 298 ? -6.795 -13.566 13.907 1.00 97.88 298 ILE A N 1
ATOM 2461 C CA . ILE A 1 298 ? -7.698 -13.344 15.036 1.00 97.88 298 ILE A CA 1
ATOM 2462 C C . ILE A 1 298 ? -8.000 -11.854 15.160 1.00 97.88 298 ILE A C 1
ATOM 2464 O O . ILE A 1 298 ? -7.285 -11.017 14.613 1.00 97.88 298 ILE A O 1
ATOM 2468 N N . ARG A 1 299 ? -9.041 -11.503 15.913 1.00 97.62 299 ARG A N 1
ATOM 2469 C CA . ARG A 1 299 ? -9.370 -10.103 16.199 1.00 97.62 299 ARG A CA 1
ATOM 2470 C C . ARG A 1 299 ? -8.732 -9.671 17.507 1.00 97.62 299 ARG A C 1
ATOM 2472 O O . ARG A 1 299 ? -8.839 -10.373 18.514 1.00 97.62 299 ARG A O 1
ATOM 2479 N N . ILE A 1 300 ? -8.108 -8.500 17.508 1.00 95.75 300 ILE A N 1
ATOM 2480 C CA . ILE A 1 300 ? -7.669 -7.856 18.743 1.00 95.75 300 ILE A CA 1
ATOM 2481 C C . ILE A 1 300 ? -8.927 -7.401 19.485 1.00 95.75 300 ILE A C 1
ATOM 2483 O O . ILE A 1 300 ? -9.715 -6.626 18.953 1.00 95.75 300 ILE A O 1
ATOM 2487 N N . THR A 1 301 ? -9.120 -7.902 20.703 1.00 93.44 301 THR A N 1
ATOM 2488 C CA . THR A 1 301 ? -10.233 -7.499 21.572 1.00 93.44 301 THR A CA 1
ATOM 2489 C C . THR A 1 301 ? -9.702 -6.612 22.691 1.00 93.44 301 THR A C 1
ATOM 2491 O O . THR A 1 301 ? -8.700 -6.945 23.326 1.00 93.44 301 THR A O 1
ATOM 2494 N N . LYS A 1 302 ? -10.369 -5.476 22.904 1.00 90.69 302 LYS A N 1
ATOM 2495 C CA . LYS A 1 302 ? -10.135 -4.537 24.002 1.00 90.69 302 LYS A CA 1
ATOM 2496 C C . LYS A 1 302 ? -11.469 -4.295 24.690 1.00 90.69 302 LYS A C 1
ATOM 2498 O O . LYS A 1 302 ? -12.394 -3.817 24.048 1.00 90.69 302 LYS A O 1
ATOM 2503 N N . ASN A 1 303 ? -11.572 -4.672 25.960 1.00 87.62 303 ASN A N 1
ATOM 2504 C CA . ASN A 1 303 ? -12.835 -4.612 26.702 1.00 87.62 303 ASN A CA 1
ATOM 2505 C C . ASN A 1 303 ? -13.280 -3.164 26.958 1.00 87.62 303 ASN A C 1
ATOM 2507 O O . ASN A 1 303 ? -14.454 -2.904 27.188 1.00 87.62 303 ASN A O 1
ATOM 2511 N N . GLU A 1 304 ? -12.336 -2.228 26.910 1.00 90.88 304 GLU A N 1
ATOM 2512 C CA . GLU A 1 304 ? -12.541 -0.796 27.101 1.00 90.88 304 GLU A CA 1
ATOM 2513 C C . GLU A 1 304 ? -13.150 -0.106 25.869 1.00 90.88 304 GLU A C 1
ATOM 2515 O O . GLU A 1 304 ? -13.454 1.085 25.931 1.00 90.88 304 GLU A O 1
ATOM 2520 N N . LEU A 1 305 ? -13.289 -0.823 24.747 1.00 90.12 305 LEU A N 1
ATOM 2521 C CA . LEU A 1 305 ? -13.741 -0.278 23.471 1.00 90.12 305 LEU A CA 1
ATOM 2522 C C . LEU A 1 305 ? -14.943 -1.050 22.928 1.00 90.12 305 LEU A C 1
ATOM 2524 O O . LEU A 1 305 ? -14.929 -2.277 22.844 1.00 90.12 305 LEU A O 1
ATOM 2528 N N . ASP A 1 306 ? -15.939 -0.309 22.454 1.00 89.56 306 ASP A N 1
ATOM 2529 C CA . ASP A 1 306 ? -17.052 -0.854 21.678 1.00 89.56 306 ASP A CA 1
ATOM 2530 C C . ASP A 1 306 ? -16.658 -0.951 20.193 1.00 89.56 306 ASP A C 1
ATOM 2532 O O . ASP A 1 306 ? -16.995 -0.097 19.370 1.00 89.56 306 ASP A O 1
ATOM 2536 N N . GLU A 1 307 ? -15.826 -1.947 19.867 1.00 93.44 307 GLU A N 1
ATOM 2537 C CA . GLU A 1 307 ? -15.387 -2.226 18.495 1.00 93.44 307 GLU A CA 1
ATOM 2538 C C . GLU A 1 307 ? -16.211 -3.348 17.855 1.00 93.44 307 GLU A C 1
ATOM 2540 O O . GLU A 1 307 ? -16.397 -4.430 18.419 1.00 93.44 307 GLU A O 1
ATOM 2545 N N . THR A 1 308 ? -16.635 -3.123 16.613 1.00 94.31 308 THR A N 1
ATOM 2546 C CA . THR A 1 308 ? -17.439 -4.081 15.847 1.00 94.31 308 THR A CA 1
ATOM 2547 C C . THR A 1 308 ? -16.596 -5.212 15.257 1.00 94.31 308 THR A C 1
ATOM 2549 O O . THR A 1 308 ? -15.407 -5.067 14.957 1.00 94.31 308 THR A O 1
ATOM 2552 N N . GLU A 1 309 ? -17.219 -6.374 15.065 1.00 95.69 309 GLU A N 1
ATOM 2553 C CA . GLU A 1 309 ? -16.580 -7.518 14.417 1.00 95.69 309 GLU A CA 1
ATOM 2554 C C . GLU A 1 309 ? -16.286 -7.235 12.932 1.00 95.69 309 GLU A C 1
ATOM 2556 O O . GLU A 1 309 ? -17.062 -6.597 12.220 1.00 95.69 309 GLU A O 1
ATOM 2561 N N . CYS A 1 310 ? -15.171 -7.770 12.438 1.00 94.69 310 CYS A N 1
ATOM 2562 C CA . CYS A 1 310 ? -14.773 -7.704 11.033 1.00 94.69 310 CYS A CA 1
ATOM 2563 C C . CYS A 1 310 ? -14.590 -9.114 10.451 1.00 94.69 310 CYS A C 1
ATOM 2565 O O . CYS A 1 310 ? -14.366 -10.083 11.176 1.00 94.69 310 CYS A O 1
ATOM 2567 N N . THR A 1 311 ? -14.697 -9.285 9.137 1.00 95.31 311 THR A N 1
ATOM 2568 C CA . THR A 1 311 ? -14.426 -10.593 8.515 1.00 95.31 311 THR A CA 1
ATOM 2569 C C . THR A 1 311 ? -12.925 -10.881 8.504 1.00 95.31 311 THR A C 1
ATOM 2571 O O . THR A 1 311 ? -12.126 -10.012 8.180 1.00 95.31 311 THR A O 1
ATOM 2574 N N . LEU A 1 312 ? -12.553 -12.116 8.848 1.00 96.81 312 LEU A N 1
ATOM 2575 C CA . LEU A 1 312 ? -11.168 -12.602 8.807 1.00 96.81 312 LEU A CA 1
ATOM 2576 C C . LEU A 1 312 ? -10.806 -13.223 7.452 1.00 96.81 312 LEU A C 1
ATOM 2578 O O . LEU A 1 312 ? -9.650 -13.553 7.215 1.00 96.81 312 LEU A O 1
ATOM 2582 N N . ASN A 1 313 ? -11.798 -13.405 6.574 1.00 96.69 313 ASN A N 1
ATOM 2583 C CA . ASN A 1 313 ? -11.588 -13.905 5.226 1.00 96.69 313 ASN A CA 1
ATOM 2584 C C . ASN A 1 313 ? -11.430 -12.711 4.264 1.00 96.69 313 ASN A C 1
ATOM 2586 O O . ASN A 1 313 ? -12.374 -11.915 4.132 1.00 96.69 313 ASN A O 1
ATOM 2590 N N . PRO A 1 314 ? -10.279 -12.571 3.587 1.00 95.44 314 PRO A N 1
ATOM 2591 C CA . PRO A 1 314 ? -10.011 -11.430 2.719 1.00 95.44 314 PRO A CA 1
ATOM 2592 C C . PRO A 1 314 ? -10.927 -11.405 1.488 1.00 95.44 314 PRO A C 1
ATOM 2594 O O . PRO A 1 314 ? -11.492 -10.362 1.168 1.00 95.44 314 PRO A O 1
ATOM 2597 N N . ILE A 1 315 ? -11.174 -12.557 0.856 1.00 95.31 315 ILE A N 1
ATOM 2598 C CA . ILE A 1 315 ? -12.042 -12.661 -0.327 1.00 95.31 315 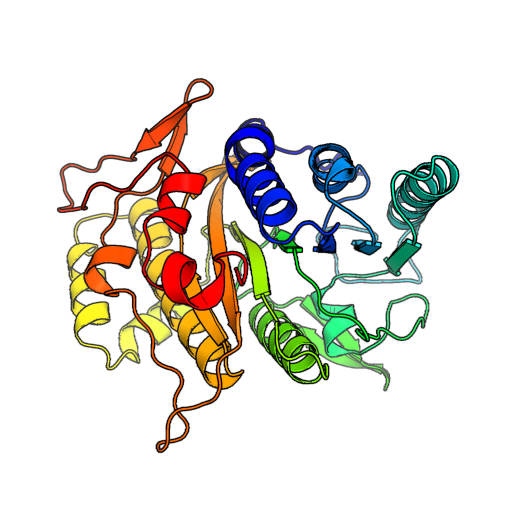ILE A CA 1
ATOM 2599 C C . ILE A 1 315 ? -13.465 -12.238 0.031 1.00 95.31 315 ILE A C 1
ATOM 2601 O O . ILE A 1 315 ? -14.053 -11.406 -0.653 1.00 95.31 315 ILE A O 1
ATOM 2605 N N . ARG A 1 316 ? -14.011 -12.738 1.144 1.00 93.75 316 ARG A N 1
ATOM 2606 C CA . ARG A 1 316 ? -15.352 -12.360 1.616 1.00 93.75 316 ARG A CA 1
ATOM 2607 C C . ARG A 1 316 ? -15.449 -10.870 1.960 1.00 93.75 316 ARG A C 1
ATOM 2609 O O . ARG A 1 316 ? -16.489 -10.252 1.747 1.00 93.75 316 ARG A O 1
ATOM 2616 N N . SER A 1 317 ? -14.360 -10.280 2.461 1.00 89.81 317 SER A N 1
ATOM 2617 C CA . SER A 1 317 ? -14.283 -8.836 2.743 1.00 89.81 317 SER A CA 1
ATOM 2618 C C . SER A 1 317 ? -14.520 -7.981 1.505 1.00 89.81 317 SER A C 1
ATOM 2620 O O . SER A 1 317 ? -15.041 -6.871 1.640 1.00 89.81 317 SER A O 1
ATOM 2622 N N . PHE A 1 318 ? -14.172 -8.507 0.330 1.00 89.88 318 PHE A N 1
ATOM 2623 C CA . PHE A 1 318 ? -14.313 -7.830 -0.948 1.00 89.88 318 PHE A CA 1
ATOM 2624 C C . PHE A 1 318 ? -15.539 -8.291 -1.754 1.00 89.88 318 PHE A C 1
ATOM 2626 O O . PHE A 1 318 ? -16.383 -7.471 -2.103 1.00 89.88 318 PHE A O 1
ATOM 2633 N N . ARG A 1 319 ? -15.681 -9.597 -1.999 1.00 88.44 319 ARG A N 1
ATOM 2634 C CA . ARG A 1 319 ? -16.703 -10.195 -2.875 1.00 88.44 319 ARG A CA 1
ATOM 2635 C C . ARG A 1 319 ? -18.140 -9.860 -2.473 1.00 88.44 319 ARG A C 1
ATOM 2637 O O . ARG A 1 319 ? -18.991 -9.661 -3.333 1.00 88.44 319 ARG A O 1
ATOM 2644 N N . ASP A 1 320 ? -18.432 -9.799 -1.175 1.00 84.19 320 ASP A N 1
ATOM 2645 C CA . ASP A 1 320 ? -19.802 -9.584 -0.684 1.00 84.19 320 ASP A CA 1
ATOM 2646 C C . ASP A 1 320 ? -20.260 -8.118 -0.825 1.00 84.19 320 ASP A C 1
ATOM 2648 O O . ASP A 1 320 ? -21.348 -7.753 -0.368 1.00 84.19 320 ASP A O 1
ATOM 2652 N N . LYS A 1 321 ? -19.422 -7.242 -1.393 1.00 83.50 321 LYS A N 1
ATOM 2653 C CA . LYS A 1 321 ? -19.637 -5.794 -1.408 1.00 83.50 321 LYS A CA 1
ATOM 2654 C C . LYS A 1 321 ? -20.239 -5.319 -2.721 1.00 83.50 321 LYS A C 1
ATOM 2656 O O . LYS A 1 321 ? -20.087 -5.952 -3.762 1.00 83.50 321 LYS A O 1
ATOM 2661 N N . LYS A 1 322 ? -20.953 -4.196 -2.637 1.00 78.38 322 LYS A N 1
ATOM 2662 C CA . LYS A 1 322 ? -21.658 -3.590 -3.769 1.00 78.38 322 LYS A CA 1
ATOM 2663 C C . LYS A 1 322 ? -20.686 -3.280 -4.908 1.00 78.38 322 LYS A C 1
ATOM 2665 O O . LYS A 1 322 ? -20.952 -3.632 -6.040 1.00 78.38 322 LYS A O 1
ATOM 2670 N N . GLU A 1 323 ? -19.513 -2.757 -4.583 1.00 77.88 323 GLU A N 1
ATOM 2671 C CA . GLU A 1 323 ? -18.473 -2.403 -5.546 1.00 77.88 323 GLU A CA 1
ATOM 2672 C C . GLU A 1 323 ? -17.975 -3.620 -6.336 1.00 77.88 323 GLU A C 1
ATOM 2674 O O . GLU A 1 323 ? -17.713 -3.511 -7.529 1.00 77.88 323 GLU A O 1
ATOM 2679 N N . PHE A 1 324 ? -17.884 -4.795 -5.700 1.00 82.06 324 PHE A N 1
ATOM 2680 C CA . PHE A 1 324 ? -17.546 -6.014 -6.430 1.00 82.06 324 PHE A CA 1
ATOM 2681 C C . PHE A 1 324 ? -18.651 -6.383 -7.424 1.00 82.06 324 PHE A C 1
ATOM 2683 O O . PHE A 1 324 ? -18.362 -6.691 -8.576 1.00 82.06 324 PHE A O 1
ATOM 2690 N N . LYS A 1 325 ? -19.914 -6.327 -6.985 1.00 82.00 325 LYS A N 1
ATOM 2691 C CA . LYS A 1 325 ? -21.075 -6.653 -7.823 1.00 82.00 325 LYS A CA 1
ATOM 2692 C C . LYS A 1 325 ? -21.217 -5.703 -9.008 1.00 82.00 325 LYS A C 1
ATOM 2694 O O . LYS A 1 325 ? -21.455 -6.163 -10.113 1.00 82.00 325 LYS A O 1
ATOM 2699 N N . ASP A 1 326 ? -21.022 -4.414 -8.767 1.00 81.12 326 ASP A N 1
ATOM 2700 C CA . ASP A 1 326 ? -21.267 -3.368 -9.755 1.00 81.12 326 ASP A CA 1
ATOM 2701 C C . ASP A 1 326 ? -20.111 -3.238 -10.760 1.00 81.12 326 ASP A C 1
ATOM 2703 O O . ASP A 1 326 ? -20.348 -2.901 -11.916 1.00 81.12 326 ASP A O 1
ATOM 2707 N N . TYR A 1 327 ? -18.863 -3.504 -10.341 1.00 82.00 327 TYR A N 1
ATOM 2708 C CA . TYR A 1 327 ? -17.686 -3.168 -11.155 1.00 82.00 327 TYR A CA 1
ATOM 2709 C C . TYR A 1 327 ? -16.698 -4.314 -11.396 1.00 82.00 327 TYR A C 1
ATOM 2711 O O . TYR A 1 327 ? -15.872 -4.207 -12.301 1.00 82.00 327 TYR A O 1
ATOM 2719 N N . TRP A 1 328 ? -16.715 -5.393 -10.611 1.00 84.88 328 TRP A N 1
ATOM 2720 C CA . TRP A 1 328 ? -15.702 -6.463 -10.689 1.00 84.88 328 TRP A CA 1
ATOM 2721 C C . TRP A 1 328 ? -16.256 -7.828 -11.097 1.00 84.88 328 TRP A C 1
ATOM 2723 O O . TRP A 1 328 ? -15.484 -8.779 -11.230 1.00 84.88 328 TRP A O 1
ATOM 2733 N N . GLN A 1 329 ? -17.566 -7.941 -11.317 1.00 78.50 329 GLN A N 1
ATOM 2734 C CA . GLN A 1 329 ? -18.128 -9.108 -11.986 1.00 78.50 329 GLN A CA 1
ATOM 2735 C C . GLN A 1 329 ? -17.647 -9.149 -13.440 1.00 78.50 329 GLN A C 1
ATOM 2737 O O . GLN A 1 329 ? -17.426 -8.106 -14.059 1.00 78.50 329 GLN A O 1
ATOM 2742 N N . LYS A 1 330 ? -17.452 -10.359 -13.978 1.00 65.94 330 LYS A N 1
ATOM 2743 C CA . LYS A 1 330 ? -17.233 -10.523 -15.418 1.00 65.94 330 LYS A CA 1
ATOM 2744 C C . LYS A 1 330 ? -18.424 -9.895 -16.139 1.00 65.94 330 LYS A C 1
ATOM 2746 O O . LYS A 1 330 ? -19.558 -10.149 -15.740 1.00 65.94 330 LYS A O 1
ATOM 2751 N N . ALA A 1 331 ? -18.160 -9.083 -17.161 1.00 56.28 331 ALA A N 1
ATOM 2752 C CA . ALA A 1 331 ? -19.200 -8.765 -18.128 1.00 56.28 331 ALA A CA 1
ATOM 2753 C C . ALA A 1 331 ? -19.647 -10.101 -18.740 1.00 56.28 331 ALA A C 1
ATOM 2755 O O . ALA A 1 331 ? -18.790 -10.858 -19.205 1.00 56.28 331 ALA A O 1
ATOM 2756 N N . GLU A 1 332 ? -20.932 -10.429 -18.599 1.00 41.78 332 GLU A N 1
ATOM 2757 C CA . GLU A 1 332 ? -21.531 -11.631 -19.195 1.00 41.78 332 GLU A CA 1
ATOM 2758 C C . GLU A 1 332 ? -21.483 -11.595 -20.724 1.00 41.78 332 GLU A C 1
ATOM 2760 O O . GLU A 1 332 ? -21.639 -10.490 -21.300 1.00 41.78 332 GLU A O 1
#

Radius of gyration: 19.53 Å; chains: 1; bounding box: 52×40×49 Å

Foldseek 3Di:
DPPPDWDPFRLLCLQQFVQVVLVVLCVLVVAAFAEEEALWLVNSNCVNNLQRHAEEEYEYEQDPPAAHDPVPGDCPSQVSNVVVVVVCCVVVSYVYYDYAYHDLLQCLVQQAGPVRHGDADQDQGAEYEYAAVEAQADWHWDAHPVRDIDTGGNLVSVLSVLLRNLPHPDPQRKHKHKHKHFLDDDPVVLVCCQVPDPDVLLVVQLVLLPPDDDSVSSNLSVVLVVVVSVCVSLFLSQWAKDKAAWAWEQIPPRTIMIIIMIMTTHDQADVVRTDDHDDDSNLRSLAFHWYDDPSATDGDDDPSGPGDYHDRRNCCSPCVDPCCVVRRGPDD

pLDDT: mean 90.24, std 9.37, range [37.28, 98.5]

Sequence (332 aa):
MSNFKSSKNKDFIRSNWGKPLLDFIYTNINCKLVYMGLPSPNAEDIKEWIDYLSKVIAFQCRDYPKPSDPATQSKEAVHKLEKMLLDFQRMKKIESFAVYDGYIEEVILNRRDLSLIEFNQDETVMVYNLDFCNEIDSPLDYMDKNGEPKKAYKFQVIKEILQLQKSIEDSSQKFIMFLTIRAKFEDEDISEFIKNTNNETIKQLIKNYSNISGIDKKARILRIYIIETLRNFFQHYEYIPRFLPTIQYKGTGNANILHFTVIGTRTEPTAGGTVYWHQDLKTLCGQKFITVKNEAFIRITKNELDETECTLNPIRSFRDKKEFKDYWQKAE